Protein AF-A0A949GAW8-F1 (afdb_monomer)

Radius of gyration: 50.93 Å; Cα contacts (8 Å, |Δi|>4): 57; chains: 1; bounding box: 96×29×143 Å

Mean predicted aligned error: 18.49 Å

Solvent-accessible surface area (backbone atoms only — not comparable to full-atom values): 10991 Å² total; per-residue (Å²): 134,82,80,79,74,52,71,64,61,55,52,51,52,52,51,51,49,56,50,50,51,57,37,57,72,34,72,74,47,26,54,54,50,52,51,54,45,38,72,76,39,72,86,58,88,48,70,78,55,66,68,42,45,67,54,52,55,51,49,55,54,48,51,53,53,49,54,52,50,51,53,50,54,50,50,53,49,52,52,53,49,51,51,50,53,50,53,51,50,52,50,53,52,53,50,35,53,52,50,44,46,74,73,69,47,49,76,67,51,50,52,52,26,49,56,49,14,64,76,68,72,48,90,49,56,66,63,24,42,58,48,40,48,70,75,52,61,76,78,70,78,72,68,76,59,84,86,70,59,81,80,82,70,50,82,92,59,34,70,62,53,52,50,29,51,77,73,41,50,69,61,37,50,67,58,43,55,61,51,52,54,52,49,54,60,56,56,74,72,107

Sequence (190 aa):
MLVEVEDQELNVLKSYKLAADKITGNPKMRMKYLQLLKEAFPNEAIPEIDAAEPVYDRISGLEKKFDEYIEFQKKEREEALNKRTVEELETRLSEGRRSLSRSGYTEEGIKAVEALMEKKGITDHEAGAALYEKTNPPETPVEPSTAGGFNFLQPDDSDEMTKLLFKDPDQFINKMIPKTLKELRAQGRR

Secondary structure (DSSP, 8-state):
------HHHHHHHHHHHHHHHHHHHSHHHHHHHHHHHHHH-TTS--HHHHTTHHHHHHHHHHHHHHHHHHHHHHHHHHHHHHHHHHHHHHHHHHHHHHHHHHTT--HHHHHHHHHHHHHHT---HHHHHHHHHHHSPPPP-----TTS--STT-TTTHHHHHHHHHH-HHHHHHHHHHHHHHHHHHHTT-

Foldseek 3Di:
DPPPPDVVVVVVVVVVVVVVCVQCVDPVSVVVVVVVVCVVPVPDDDPVVVVCVVVVVVVVVVVVVVVVVVVVVVVVVVVVVVVVVVVVLVVQLVVLLVVVVVVVADPVRQVVLVVQCVVVVNSHSVVSNVVSCVVCPPDDPPPPPPVPDPPQCDPVCNPVLVVCCVPPVVVSCVVVVVVVVVVVVVVVVD

Structure (mmCIF, N/CA/C/O backbone):
data_AF-A0A949GAW8-F1
#
_entry.id   AF-A0A949GAW8-F1
#
loop_
_atom_site.group_PDB
_atom_site.id
_atom_site.type_symbol
_atom_site.label_atom_id
_atom_site.label_alt_id
_atom_site.label_comp_id
_atom_site.label_asym_id
_atom_site.label_entity_id
_atom_site.label_seq_id
_atom_site.pdbx_PDB_ins_code
_atom_site.Cartn_x
_atom_site.Cartn_y
_atom_site.Cartn_z
_atom_site.occupancy
_atom_site.B_iso_or_equiv
_atom_site.auth_seq_id
_atom_site.auth_comp_id
_atom_site.auth_asym_id
_atom_site.auth_atom_id
_atom_site.pdbx_PDB_model_num
ATOM 1 N N . MET A 1 1 ? -37.275 20.916 69.062 1.00 37.06 1 MET A N 1
ATOM 2 C CA . MET A 1 1 ? -37.498 21.367 67.676 1.00 37.06 1 MET A CA 1
ATOM 3 C C . MET A 1 1 ? -37.196 20.190 66.778 1.00 37.06 1 MET A C 1
ATOM 5 O O . MET A 1 1 ? -36.033 19.841 66.627 1.00 37.06 1 MET A O 1
ATOM 9 N N . LEU A 1 2 ? -38.238 19.506 66.311 1.00 45.22 2 LEU A N 1
ATOM 10 C CA . LEU A 1 2 ? -38.100 18.533 65.234 1.00 45.22 2 LEU A CA 1
ATOM 11 C C . LEU A 1 2 ? -37.928 19.353 63.959 1.00 45.22 2 LEU A C 1
ATOM 13 O O . LEU A 1 2 ? -38.730 20.243 63.698 1.00 45.22 2 LEU A O 1
ATOM 17 N N . VAL A 1 3 ? -36.823 19.128 63.261 1.00 55.22 3 VAL A N 1
ATOM 18 C CA . VAL A 1 3 ? -36.524 19.769 61.984 1.00 55.22 3 VAL A CA 1
ATOM 19 C C . VAL A 1 3 ? -37.587 19.280 61.003 1.00 55.22 3 VAL A C 1
ATOM 21 O O . VAL A 1 3 ? -37.577 18.110 60.626 1.00 55.22 3 VAL A O 1
ATOM 24 N N . GLU A 1 4 ? -38.548 20.139 60.665 1.00 57.78 4 GLU A N 1
ATOM 25 C CA . GLU A 1 4 ? -39.435 19.948 59.519 1.00 57.78 4 GLU A CA 1
ATOM 26 C C . GLU A 1 4 ? -38.545 20.007 58.278 1.00 57.78 4 GLU A C 1
ATOM 28 O O . GLU A 1 4 ? -38.283 21.070 57.725 1.00 57.78 4 GLU A O 1
ATOM 33 N N . VAL A 1 5 ? -37.978 18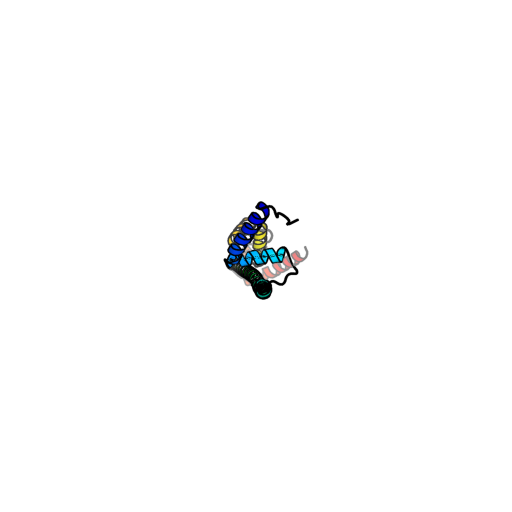.862 57.903 1.00 57.06 5 VAL A N 1
ATOM 34 C CA . VAL A 1 5 ? -37.429 18.697 56.563 1.00 57.06 5 VAL A CA 1
ATOM 35 C C . VAL A 1 5 ? -38.623 18.853 55.633 1.00 57.06 5 VAL A C 1
ATOM 37 O O . VAL A 1 5 ? -39.539 18.032 55.641 1.00 57.06 5 VAL A O 1
ATOM 40 N N . GLU A 1 6 ? -38.628 19.975 54.931 1.00 66.19 6 GLU A N 1
ATOM 41 C CA . GLU A 1 6 ? -39.632 20.456 53.996 1.00 66.19 6 GLU A CA 1
ATOM 42 C C . GLU A 1 6 ? -40.115 19.291 53.110 1.00 66.19 6 GLU A C 1
ATOM 44 O O . GLU A 1 6 ? -39.316 18.657 52.420 1.00 66.19 6 GLU A O 1
ATOM 49 N N . ASP A 1 7 ? -41.412 18.956 53.129 1.00 76.88 7 ASP A N 1
ATOM 50 C CA . ASP A 1 7 ? -41.975 17.780 52.430 1.00 76.88 7 ASP A CA 1
ATOM 51 C C . ASP A 1 7 ? -41.576 17.696 50.938 1.00 76.88 7 ASP A C 1
ATOM 53 O O . ASP A 1 7 ? -41.574 16.620 50.326 1.00 76.88 7 ASP A O 1
ATOM 57 N N . GLN A 1 8 ? -41.206 18.832 50.339 1.00 77.31 8 GLN A N 1
ATOM 58 C CA . GLN A 1 8 ? -40.622 18.910 49.003 1.00 77.31 8 GLN A CA 1
ATOM 59 C C . GLN A 1 8 ? -39.250 18.230 48.895 1.00 77.31 8 GLN A C 1
ATOM 61 O O . GLN A 1 8 ? -39.061 17.427 47.980 1.00 77.31 8 GLN A O 1
ATOM 66 N N . GLU A 1 9 ? -38.317 18.476 49.816 1.00 83.31 9 GLU A N 1
ATOM 67 C CA . GLU A 1 9 ? -36.985 17.854 49.812 1.00 83.31 9 GLU A CA 1
ATOM 68 C C . GLU A 1 9 ? -37.083 16.332 49.959 1.00 83.31 9 GLU A C 1
ATOM 70 O O . GLU A 1 9 ? -36.403 15.575 49.260 1.00 83.31 9 GLU A O 1
ATOM 75 N N . LEU A 1 10 ? -38.010 15.865 50.802 1.00 85.19 10 LEU A N 1
ATOM 76 C CA . LEU A 1 10 ? -38.282 14.440 50.973 1.00 85.19 10 LEU A CA 1
ATOM 77 C C . LEU A 1 10 ? -38.803 13.802 49.675 1.00 85.19 10 LEU A C 1
ATOM 79 O O . LEU A 1 10 ? -38.404 12.691 49.312 1.00 85.19 10 LEU A O 1
ATOM 83 N N . ASN A 1 11 ? -39.697 14.489 48.963 1.00 86.12 11 ASN A N 1
ATOM 84 C CA . ASN A 1 11 ? -40.236 14.006 47.691 1.00 86.12 11 ASN A CA 1
ATOM 85 C C . ASN A 1 11 ? -39.177 13.985 46.582 1.00 86.12 11 ASN A C 1
ATOM 87 O O . ASN A 1 11 ? -39.149 13.049 45.780 1.00 86.12 11 ASN A O 1
ATOM 91 N N . VAL A 1 12 ? -38.271 14.962 46.574 1.00 87.81 12 VAL A N 1
ATOM 92 C CA . VAL A 1 12 ? -37.121 15.008 45.666 1.00 87.81 12 VAL A CA 1
ATOM 93 C C . VAL A 1 12 ? -36.147 13.860 45.957 1.00 87.81 12 VAL A C 1
ATOM 95 O O . VAL A 1 12 ? -35.754 13.135 45.046 1.00 87.81 12 VAL A O 1
ATOM 98 N N . LEU A 1 13 ? -35.823 13.594 47.223 1.00 88.88 13 LEU A N 1
ATOM 99 C CA . LEU A 1 13 ? -34.982 12.451 47.600 1.00 88.88 13 LEU A CA 1
ATOM 100 C C . LEU A 1 13 ? -35.607 11.107 47.201 1.00 88.88 13 LEU A C 1
ATOM 102 O O . LEU A 1 13 ? -34.916 10.222 46.691 1.00 88.88 13 LEU A O 1
ATOM 106 N N . LYS A 1 14 ? -36.923 10.951 47.385 1.00 90.88 14 LYS A N 1
ATOM 107 C CA . LYS A 1 14 ? -37.648 9.746 46.957 1.00 90.88 14 LYS A CA 1
ATOM 108 C C . LYS A 1 14 ? -37.603 9.563 45.442 1.00 90.88 14 LYS A C 1
ATOM 110 O O . LYS A 1 14 ? -37.412 8.434 44.990 1.00 90.88 14 LYS A O 1
ATOM 115 N N . SER A 1 15 ? -37.762 10.632 44.659 1.00 87.62 15 SER A N 1
ATOM 116 C CA . SER A 1 15 ? -37.717 10.543 43.195 1.00 87.62 15 SER A CA 1
ATOM 117 C C . SER A 1 15 ? -36.311 10.206 42.688 1.00 87.62 15 SER A C 1
ATOM 119 O O . SER A 1 15 ? -36.182 9.337 41.823 1.00 87.62 15 SER A O 1
ATOM 121 N N . TYR A 1 16 ? -35.262 10.779 43.290 1.00 89.19 16 TYR A N 1
ATOM 122 C CA . TYR A 1 16 ? -33.8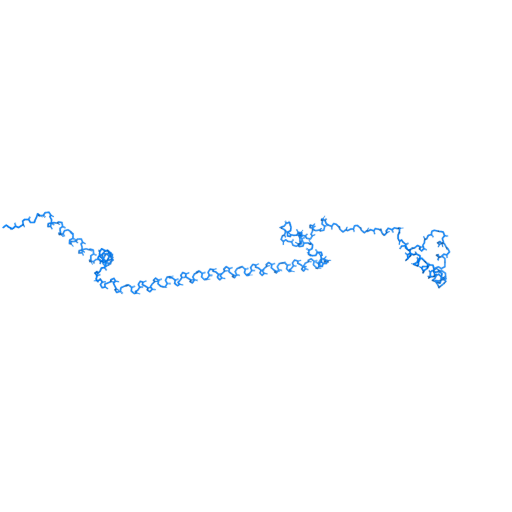72 10.419 42.997 1.00 89.19 16 TYR A CA 1
ATOM 123 C C . TYR A 1 16 ? -33.565 8.965 43.327 1.00 89.19 16 TYR A C 1
ATOM 125 O O . TYR A 1 16 ? -32.998 8.263 42.493 1.00 89.19 16 TYR A O 1
ATOM 133 N N . LYS A 1 17 ? -33.983 8.486 44.504 1.00 90.88 17 LYS A N 1
ATOM 134 C CA . LYS A 1 17 ? -33.811 7.081 44.882 1.00 90.88 17 LYS A CA 1
ATOM 135 C C . LYS A 1 17 ? -34.492 6.153 43.874 1.00 90.88 17 LYS A C 1
ATOM 137 O O . LYS A 1 17 ? -33.879 5.212 43.390 1.00 90.88 17 LYS A O 1
ATOM 142 N N . LEU A 1 18 ? -35.736 6.449 43.502 1.00 91.94 18 LEU A N 1
ATOM 143 C CA . LEU A 1 18 ? -36.509 5.623 42.573 1.00 91.94 18 LEU A CA 1
ATOM 144 C C . LEU A 1 18 ? -35.895 5.621 41.161 1.00 91.94 18 LEU A C 1
ATOM 146 O O . LEU A 1 18 ? -35.917 4.601 40.470 1.00 91.94 18 LEU A O 1
ATOM 150 N N . ALA A 1 19 ? -35.312 6.743 40.732 1.00 88.06 19 ALA A N 1
ATOM 151 C CA . ALA A 1 19 ? -34.536 6.820 39.498 1.00 88.06 19 ALA A CA 1
ATOM 152 C C . ALA A 1 19 ? -33.231 6.009 39.591 1.00 88.06 19 ALA A C 1
ATOM 154 O O . ALA A 1 19 ? -32.940 5.230 38.683 1.00 88.06 19 ALA A O 1
ATOM 155 N N . ALA A 1 20 ? -32.485 6.130 40.692 1.00 88.56 20 ALA A N 1
ATOM 156 C CA . ALA A 1 20 ? -31.254 5.378 40.933 1.00 88.56 20 ALA A CA 1
ATOM 157 C C . ALA A 1 20 ? -31.505 3.860 40.975 1.00 88.56 20 ALA A C 1
ATOM 159 O O . ALA A 1 20 ? -30.778 3.098 40.337 1.00 88.56 20 ALA A O 1
ATOM 160 N N . ASP A 1 21 ? -32.583 3.416 41.622 1.00 90.00 21 ASP A N 1
ATOM 161 C CA . ASP A 1 21 ? -32.990 2.007 41.675 1.00 90.00 21 ASP A CA 1
ATOM 162 C C . ASP A 1 21 ? -33.320 1.468 40.267 1.00 90.00 21 ASP A C 1
ATOM 164 O O . ASP A 1 21 ? -32.926 0.361 39.896 1.00 90.00 21 ASP A O 1
ATOM 168 N N . LYS A 1 22 ? -33.983 2.271 39.421 1.00 91.19 22 LYS A N 1
ATOM 169 C CA . LYS A 1 22 ? -34.266 1.901 38.020 1.00 91.19 22 LYS A CA 1
ATOM 170 C C . LYS A 1 22 ? -33.009 1.842 37.151 1.00 91.19 22 LYS A C 1
ATOM 172 O O . LYS A 1 22 ? -32.911 0.981 36.277 1.00 91.19 22 LYS A O 1
ATOM 177 N N . ILE A 1 23 ? -32.063 2.756 37.366 1.00 89.69 23 ILE A N 1
ATOM 178 C CA . ILE A 1 23 ? -30.791 2.810 36.632 1.00 89.69 23 ILE A CA 1
ATOM 179 C C . ILE A 1 23 ? -29.914 1.613 37.006 1.00 89.69 23 ILE A C 1
ATOM 181 O O . ILE A 1 23 ? -29.396 0.930 36.123 1.00 89.69 23 ILE A O 1
ATOM 185 N N . THR A 1 24 ? -29.785 1.322 38.299 1.00 89.00 24 THR A N 1
ATOM 186 C CA . THR A 1 24 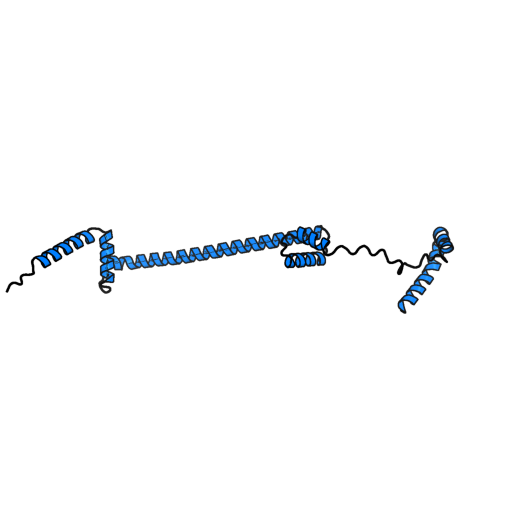? -28.963 0.214 38.808 1.00 89.00 24 THR A CA 1
ATOM 187 C C . THR A 1 24 ? -29.583 -1.158 38.532 1.00 89.00 24 THR A C 1
ATOM 189 O O . THR A 1 24 ? -28.848 -2.127 38.333 1.00 89.00 24 THR A O 1
ATOM 192 N N . GLY A 1 25 ? -30.915 -1.246 38.432 1.00 89.19 25 GLY A N 1
ATOM 193 C CA . GLY A 1 25 ? -31.633 -2.466 38.056 1.00 89.19 25 GLY A CA 1
ATOM 194 C C . GLY A 1 25 ? -31.448 -2.905 36.595 1.00 89.19 25 GLY A C 1
ATOM 195 O O . GLY A 1 25 ? -31.684 -4.070 36.279 1.00 89.19 25 GLY A O 1
ATOM 196 N N . ASN A 1 26 ? -31.005 -2.018 35.693 1.00 90.62 26 ASN A N 1
ATOM 197 C CA . ASN A 1 26 ? -30.701 -2.367 34.302 1.00 90.62 26 ASN A CA 1
ATOM 198 C C . ASN A 1 26 ? -29.180 -2.531 34.107 1.00 90.62 26 ASN A C 1
ATOM 200 O O . ASN A 1 26 ? -28.458 -1.539 34.217 1.00 90.62 26 ASN A O 1
ATOM 204 N N . PRO A 1 27 ? -28.670 -3.719 33.723 1.00 84.44 27 PRO A N 1
ATOM 205 C CA . PRO A 1 27 ? -27.230 -3.974 33.604 1.00 84.44 27 PRO A CA 1
ATOM 206 C C . PRO A 1 27 ? -26.470 -2.985 32.707 1.00 84.44 27 PRO A C 1
ATOM 208 O O . PRO A 1 27 ? -25.356 -2.579 33.034 1.00 84.44 27 PRO A O 1
ATOM 211 N N . LYS A 1 28 ? -27.075 -2.545 31.592 1.00 84.06 28 LYS A N 1
ATOM 212 C CA . LYS A 1 28 ? -26.439 -1.588 30.668 1.00 84.06 28 LYS A CA 1
ATOM 213 C C . LYS A 1 28 ? -26.343 -0.184 31.263 1.00 84.06 28 LYS A C 1
ATOM 215 O O . LYS A 1 28 ? -25.353 0.509 31.044 1.00 84.06 28 LYS A O 1
ATOM 220 N N . MET A 1 29 ? -27.377 0.244 31.984 1.00 86.81 29 MET A N 1
ATOM 221 C CA . MET A 1 29 ? -27.423 1.572 32.606 1.00 86.81 29 MET A CA 1
ATOM 222 C C . MET A 1 29 ? -26.584 1.610 33.882 1.00 86.81 29 MET A C 1
ATOM 224 O O . MET A 1 29 ? -25.918 2.609 34.130 1.00 86.81 29 MET A O 1
ATOM 228 N N . ARG A 1 30 ? -26.532 0.497 34.624 1.00 86.06 30 ARG A N 1
ATOM 229 C CA . ARG A 1 30 ? -25.654 0.307 35.779 1.00 86.06 30 ARG A CA 1
ATOM 230 C C . ARG A 1 30 ? -24.191 0.533 35.413 1.00 86.06 30 ARG A C 1
ATOM 232 O O . ARG A 1 30 ? -23.539 1.310 36.092 1.00 86.06 30 ARG A O 1
ATOM 239 N N . MET A 1 31 ? -23.691 -0.063 34.327 1.00 84.69 31 MET A N 1
ATOM 240 C CA . MET A 1 31 ? -22.295 0.155 33.913 1.00 84.69 31 MET A CA 1
ATOM 241 C C . MET A 1 31 ? -21.997 1.621 33.588 1.00 84.69 31 MET A C 1
ATOM 243 O O . MET A 1 31 ? -20.986 2.147 34.039 1.00 84.69 31 MET A O 1
ATOM 247 N N . LYS A 1 32 ? -22.896 2.307 32.874 1.00 85.81 32 LYS A N 1
ATOM 248 C CA . LYS A 1 32 ? -22.741 3.743 32.582 1.00 85.81 32 LYS A CA 1
ATOM 249 C C . LYS A 1 32 ? -22.788 4.605 33.844 1.00 85.81 32 LYS A C 1
ATOM 251 O O . LYS A 1 32 ? -22.046 5.571 33.958 1.00 85.81 32 LYS A O 1
ATOM 256 N N . TYR A 1 33 ? -23.651 4.256 34.793 1.00 87.56 33 TYR A N 1
ATOM 257 C CA . TYR A 1 33 ? -23.750 4.945 36.076 1.00 87.56 33 TYR A CA 1
ATOM 258 C C . TYR A 1 33 ? -22.490 4.757 36.928 1.00 87.56 33 TYR A C 1
ATOM 260 O O . TYR A 1 33 ? -21.989 5.722 37.492 1.00 87.56 33 TYR A O 1
ATOM 268 N N . LEU A 1 34 ? -21.939 3.542 36.966 1.00 87.06 34 LEU A N 1
ATOM 269 C CA . LEU A 1 34 ? -20.670 3.264 37.637 1.00 87.06 34 LEU A CA 1
ATOM 270 C C . LEU A 1 34 ? -19.502 4.013 36.974 1.00 87.06 34 LEU A C 1
ATOM 272 O O . LEU A 1 34 ? -18.629 4.507 37.679 1.00 87.06 34 LEU A O 1
ATOM 276 N N . GLN A 1 35 ? -19.495 4.142 35.641 1.00 86.19 35 GLN A N 1
ATOM 277 C CA . GLN A 1 35 ? -18.480 4.924 34.920 1.00 86.19 35 GLN A CA 1
ATOM 278 C C . GLN A 1 35 ? -18.546 6.402 35.309 1.00 86.19 35 GLN A C 1
ATOM 280 O O . GLN A 1 35 ? -17.531 6.976 35.686 1.00 86.19 35 GLN A O 1
ATOM 285 N N . LEU A 1 36 ? -19.751 6.980 35.320 1.00 87.19 36 LEU A N 1
ATOM 286 C CA . LEU A 1 36 ? -19.975 8.351 35.789 1.00 87.19 36 LEU A CA 1
ATOM 287 C C . LEU A 1 36 ? -19.561 8.538 37.256 1.00 87.19 36 LEU A C 1
ATOM 289 O O . LEU A 1 36 ? -19.003 9.573 37.608 1.00 87.19 36 LEU A O 1
ATOM 293 N N . LEU A 1 37 ? -19.806 7.542 38.114 1.00 86.88 37 LEU A N 1
ATOM 294 C CA . LEU A 1 37 ? -19.345 7.572 39.503 1.00 86.88 37 LEU A CA 1
ATOM 295 C C . LEU A 1 37 ? -17.818 7.562 39.600 1.00 86.88 37 LEU A C 1
ATOM 297 O O . LEU A 1 37 ? -17.282 8.330 40.388 1.00 86.88 37 LEU A O 1
ATOM 301 N N . LYS A 1 38 ? -17.117 6.762 38.788 1.00 86.06 38 LYS A N 1
ATOM 302 C CA . LYS A 1 38 ? -15.646 6.755 38.747 1.00 86.06 38 LYS A CA 1
ATOM 303 C C . LYS A 1 38 ? -15.081 8.080 38.223 1.00 86.06 38 LYS A C 1
ATOM 305 O O . LYS A 1 38 ? -14.067 8.547 38.727 1.00 86.06 38 LYS A O 1
ATOM 310 N N . GLU A 1 39 ? -15.738 8.708 37.248 1.00 87.50 39 GLU A N 1
ATOM 311 C CA . GLU A 1 39 ? -15.359 10.037 36.747 1.00 87.50 39 GLU A CA 1
ATOM 312 C C . GLU A 1 39 ? -15.541 11.130 37.814 1.00 87.50 39 GLU A C 1
ATOM 314 O O . GLU A 1 39 ? -14.677 11.992 37.971 1.00 87.50 39 GLU A O 1
ATOM 319 N N . ALA A 1 40 ? -16.645 11.086 38.567 1.00 88.62 40 ALA A N 1
ATOM 320 C CA . ALA A 1 40 ? -16.927 12.038 39.643 1.00 88.62 40 ALA A CA 1
ATOM 321 C C . ALA A 1 40 ? -16.082 11.784 40.907 1.00 88.62 40 ALA A C 1
ATOM 323 O O . ALA A 1 40 ? -15.698 12.733 41.594 1.00 88.62 40 ALA A O 1
ATOM 324 N N . PHE A 1 41 ? -15.772 10.518 41.200 1.00 88.50 41 PHE A N 1
ATOM 325 C CA . PHE A 1 41 ? -15.017 10.066 42.370 1.00 88.50 41 PHE A CA 1
ATOM 326 C C . PHE A 1 41 ? -13.893 9.094 41.954 1.00 88.50 41 PHE A C 1
ATOM 328 O O . PHE A 1 41 ? -14.011 7.879 42.128 1.00 88.50 41 PHE A O 1
ATOM 335 N N . PRO A 1 42 ? -12.753 9.611 41.453 1.00 82.94 42 PRO A N 1
ATOM 336 C CA . PRO A 1 42 ? -11.685 8.785 40.871 1.00 82.94 42 PRO A CA 1
ATOM 337 C C . PRO A 1 42 ? -11.026 7.805 41.846 1.00 82.94 42 PRO A C 1
ATOM 339 O O . PRO A 1 42 ? -10.535 6.753 41.442 1.00 82.94 42 PRO A O 1
ATOM 342 N N . ASN A 1 43 ? -11.018 8.149 43.135 1.00 84.31 43 ASN A N 1
ATOM 343 C CA . ASN A 1 43 ? -10.345 7.375 44.179 1.00 84.31 43 ASN A CA 1
ATOM 344 C C . ASN A 1 43 ? -11.213 6.247 44.754 1.00 84.31 43 ASN A C 1
ATOM 346 O O . ASN A 1 43 ? -10.733 5.480 45.587 1.00 84.31 43 ASN A O 1
ATOM 350 N N . GLU A 1 44 ? -12.484 6.152 44.358 1.00 84.56 44 GLU A N 1
ATOM 351 C CA . GLU A 1 44 ? -13.381 5.123 44.868 1.00 84.56 44 GLU A CA 1
ATOM 352 C C . GLU A 1 44 ? -13.178 3.819 44.087 1.00 84.56 44 GLU A C 1
ATOM 354 O O . GLU A 1 44 ? -13.212 3.791 42.853 1.00 84.56 44 GLU A O 1
ATOM 359 N N . ALA A 1 45 ? -12.897 2.729 44.804 1.00 80.38 45 ALA A N 1
ATOM 360 C CA . ALA A 1 45 ? -12.733 1.413 44.199 1.00 80.38 45 ALA A CA 1
ATOM 361 C C . ALA A 1 45 ? -14.108 0.887 43.771 1.00 80.38 45 ALA A C 1
ATOM 363 O O . ALA A 1 45 ? -14.989 0.690 44.610 1.00 80.38 45 ALA A O 1
ATOM 364 N N . ILE A 1 46 ? -14.286 0.658 42.469 1.00 83.81 46 ILE A N 1
ATOM 365 C CA . ILE A 1 46 ? -15.523 0.130 41.891 1.00 83.81 46 ILE A CA 1
ATOM 366 C C . ILE A 1 46 ? -15.173 -1.230 41.283 1.00 83.81 46 ILE A C 1
ATOM 368 O O . ILE A 1 46 ? -14.642 -1.275 40.169 1.00 83.81 46 ILE A O 1
ATOM 372 N N . PRO A 1 47 ? -15.463 -2.342 41.986 1.00 81.50 47 PRO A N 1
ATOM 373 C CA . PRO A 1 47 ? -15.011 -3.678 41.602 1.00 81.50 47 PRO A CA 1
ATOM 374 C C . PRO A 1 47 ? -15.371 -4.061 40.166 1.00 81.50 47 PRO A C 1
ATOM 376 O O . PRO A 1 47 ? -14.592 -4.723 39.492 1.00 81.50 47 PRO A O 1
ATOM 379 N N . GLU A 1 48 ? -16.538 -3.639 39.677 1.00 81.44 48 GLU A N 1
ATOM 380 C CA . GLU A 1 48 ? -17.005 -3.960 38.329 1.00 81.44 48 GLU A CA 1
ATOM 381 C C . GLU A 1 48 ? -16.238 -3.236 37.213 1.00 81.44 48 GLU A C 1
ATOM 383 O O . GLU A 1 48 ? -16.141 -3.765 36.106 1.00 81.44 48 GLU A O 1
ATOM 388 N N . ILE A 1 49 ? -15.707 -2.039 37.476 1.00 80.81 49 ILE A N 1
ATOM 389 C CA . ILE A 1 49 ? -14.918 -1.270 36.499 1.00 80.81 49 ILE A CA 1
ATOM 390 C C . ILE A 1 49 ? -13.452 -1.655 36.602 1.00 80.81 49 ILE A C 1
ATOM 392 O O . ILE A 1 49 ? -12.834 -1.975 35.588 1.00 80.81 49 ILE A O 1
ATOM 396 N N . ASP A 1 50 ? -12.933 -1.704 37.824 1.00 79.81 50 ASP A N 1
ATOM 397 C CA . ASP A 1 50 ? -11.530 -2.006 38.091 1.00 79.81 50 ASP A CA 1
ATOM 398 C C . ASP A 1 50 ? -11.191 -3.454 37.653 1.00 79.81 50 ASP A C 1
ATOM 400 O O . ASP A 1 50 ? -10.104 -3.729 37.154 1.00 79.81 50 ASP A O 1
ATOM 404 N N . ALA A 1 51 ? -12.146 -4.396 37.726 1.00 81.44 51 ALA A N 1
ATOM 405 C CA . ALA A 1 51 ? -11.963 -5.748 37.180 1.00 81.44 51 ALA A CA 1
ATOM 406 C C . ALA A 1 51 ? -12.013 -5.814 35.640 1.00 81.44 51 ALA A C 1
ATOM 408 O O . ALA A 1 51 ? -11.497 -6.765 35.048 1.00 81.44 51 ALA A O 1
ATOM 409 N N . ALA A 1 52 ? -12.649 -4.839 34.984 1.00 80.00 52 ALA A N 1
ATOM 410 C CA . ALA A 1 52 ? -12.764 -4.776 33.527 1.00 80.00 52 ALA A CA 1
ATOM 411 C C . ALA A 1 52 ? -11.587 -4.032 32.871 1.00 80.00 52 ALA A C 1
ATOM 413 O O . ALA A 1 52 ? -11.301 -4.267 31.698 1.00 80.00 52 ALA A O 1
ATOM 414 N N . GLU A 1 53 ? -10.881 -3.186 33.620 1.00 80.44 53 GLU A N 1
ATOM 415 C CA . GLU A 1 53 ? -9.680 -2.457 33.193 1.00 80.44 53 GLU A CA 1
ATOM 416 C C . GLU A 1 53 ? -8.636 -3.332 32.464 1.00 80.44 53 GLU A C 1
ATOM 418 O O . GLU A 1 53 ? -8.332 -3.030 31.308 1.00 80.44 53 GLU A O 1
ATOM 423 N N . PRO A 1 54 ? -8.184 -4.493 32.992 1.00 81.62 54 PRO A N 1
ATOM 424 C CA . PRO A 1 54 ? -7.216 -5.337 32.281 1.00 81.62 54 PRO A CA 1
ATOM 425 C C . PRO A 1 54 ? -7.757 -5.912 30.961 1.00 81.62 54 PRO A C 1
ATOM 427 O O . PRO A 1 54 ? -6.987 -6.270 30.066 1.00 81.62 54 PRO A O 1
ATOM 430 N N . VAL A 1 55 ? -9.082 -6.028 30.818 1.00 82.88 55 VAL A N 1
ATOM 431 C CA . VAL A 1 55 ? -9.716 -6.457 29.565 1.00 82.88 55 VAL A CA 1
ATOM 432 C C . VAL A 1 55 ? -9.687 -5.319 28.548 1.00 82.88 55 VAL A C 1
ATOM 434 O O . VAL A 1 55 ? -9.336 -5.564 27.394 1.00 82.88 55 VAL A O 1
ATOM 437 N N . TYR A 1 56 ? -9.986 -4.085 28.964 1.00 79.81 56 TYR A N 1
ATOM 438 C CA . TYR A 1 56 ? -9.869 -2.901 28.107 1.00 79.81 56 TYR A CA 1
ATOM 439 C C . TYR A 1 56 ? -8.424 -2.644 27.672 1.00 79.81 56 TYR A C 1
ATOM 441 O O . TYR A 1 56 ? -8.183 -2.380 26.494 1.00 79.81 56 TYR A O 1
ATOM 449 N N . ASP A 1 57 ? -7.452 -2.821 28.564 1.00 85.25 57 ASP A N 1
ATOM 450 C CA . ASP A 1 57 ? -6.028 -2.729 28.225 1.00 85.25 57 ASP A CA 1
ATOM 451 C C . ASP A 1 57 ? -5.628 -3.773 27.181 1.00 85.25 57 ASP A C 1
ATOM 453 O O . ASP A 1 57 ? -4.899 -3.492 26.227 1.00 85.25 57 ASP A O 1
ATOM 457 N N . ARG A 1 58 ? -6.150 -4.995 27.311 1.00 84.81 58 ARG A N 1
ATOM 458 C CA . ARG A 1 58 ? -5.886 -6.058 26.342 1.00 84.81 58 ARG A CA 1
ATOM 459 C C . ARG A 1 58 ? -6.547 -5.783 24.992 1.00 84.81 58 ARG A C 1
ATOM 461 O O . ARG A 1 58 ? -5.925 -6.058 23.968 1.00 84.81 58 ARG A O 1
ATOM 468 N N . ILE A 1 59 ? -7.773 -5.258 24.980 1.00 89.12 59 ILE A N 1
ATOM 469 C CA . ILE A 1 59 ? -8.488 -4.883 23.751 1.00 89.12 59 ILE A CA 1
ATOM 470 C C . ILE A 1 59 ? -7.769 -3.726 23.057 1.00 89.12 59 ILE A C 1
ATOM 472 O O . ILE A 1 59 ? -7.417 -3.862 21.892 1.00 89.12 59 ILE A O 1
ATOM 476 N N . SER A 1 60 ? -7.450 -2.649 23.773 1.00 85.69 60 SER A N 1
ATOM 477 C CA . SER A 1 60 ? -6.724 -1.506 23.204 1.00 85.69 60 SER A CA 1
ATOM 478 C C . SER A 1 60 ? -5.324 -1.893 22.709 1.00 85.69 60 SER A C 1
ATOM 480 O O . SER A 1 60 ? -4.864 -1.418 21.672 1.00 85.69 60 SER A O 1
ATOM 482 N N . GLY A 1 61 ? -4.646 -2.818 23.397 1.00 90.00 61 GLY A N 1
ATOM 483 C CA . GLY A 1 61 ? -3.387 -3.396 22.931 1.00 90.00 61 GLY A CA 1
ATOM 484 C C . GLY A 1 61 ? -3.532 -4.242 21.661 1.00 90.00 61 GLY A C 1
ATOM 485 O O . GLY A 1 61 ? -2.619 -4.265 20.836 1.00 90.00 61 GLY A O 1
ATOM 486 N N . LEU A 1 62 ? -4.660 -4.937 21.482 1.00 92.44 62 LEU A N 1
ATOM 487 C CA . LEU A 1 62 ? -4.970 -5.668 20.250 1.00 92.44 62 LEU A CA 1
ATOM 488 C C . LEU A 1 62 ? -5.326 -4.724 19.101 1.00 92.44 62 LEU A C 1
ATOM 490 O O . LEU A 1 62 ? -4.856 -4.955 17.992 1.00 92.44 62 LEU A O 1
ATOM 494 N N . GLU A 1 63 ? -6.096 -3.667 19.365 1.00 92.06 63 GLU A N 1
ATOM 495 C CA . GLU A 1 63 ? -6.436 -2.632 18.382 1.00 92.06 63 GLU A CA 1
ATOM 496 C C . GLU A 1 63 ? -5.167 -1.994 17.809 1.00 92.06 63 GLU A C 1
ATOM 498 O O . GLU A 1 63 ? -4.975 -2.011 16.597 1.00 92.06 63 GLU A O 1
ATOM 503 N N . LYS A 1 64 ? -4.222 -1.587 18.668 1.00 93.62 64 LYS A N 1
ATOM 504 C CA . LYS A 1 64 ? -2.923 -1.046 18.227 1.00 93.62 64 LYS A CA 1
ATOM 505 C C . LYS A 1 64 ? -2.149 -2.010 17.328 1.00 93.62 64 LYS A C 1
ATOM 507 O O . LYS A 1 64 ? -1.667 -1.617 16.273 1.00 93.62 64 LYS A O 1
ATOM 512 N N . LYS A 1 65 ? -2.057 -3.288 17.713 1.00 93.50 65 LYS A N 1
ATOM 513 C CA . LYS A 1 65 ? -1.380 -4.312 16.894 1.00 93.50 65 LYS A CA 1
ATOM 514 C C . LYS A 1 65 ? -2.074 -4.532 15.554 1.00 93.50 65 LYS A C 1
ATOM 516 O O . LYS A 1 65 ? -1.417 -4.843 14.564 1.00 93.50 65 LYS A O 1
ATOM 521 N N . PHE A 1 66 ? -3.398 -4.429 15.531 1.00 94.62 66 PHE A N 1
ATOM 522 C CA . PHE A 1 66 ? -4.177 -4.583 14.314 1.00 94.62 66 PHE A CA 1
ATOM 523 C C . PHE A 1 66 ? -3.973 -3.394 13.370 1.00 94.62 66 PHE A C 1
ATOM 525 O O . PHE A 1 66 ? -3.758 -3.606 12.178 1.00 94.62 66 PHE A O 1
ATOM 532 N N . ASP A 1 67 ? -3.940 -2.173 13.902 1.00 94.25 67 ASP A N 1
ATOM 533 C CA . ASP A 1 67 ? -3.629 -0.965 13.136 1.00 94.25 67 ASP A CA 1
ATOM 534 C C . ASP A 1 67 ? -2.207 -1.019 12.557 1.00 94.25 67 ASP A C 1
ATOM 536 O O . ASP A 1 67 ? -2.021 -0.822 11.355 1.00 94.25 67 ASP A O 1
ATOM 540 N N . GLU A 1 68 ? -1.214 -1.399 13.368 1.00 95.00 68 GLU A N 1
ATOM 541 C CA . GLU A 1 68 ? 0.170 -1.616 12.919 1.00 95.00 68 GLU A CA 1
ATOM 542 C C . GLU A 1 68 ? 0.253 -2.672 11.805 1.00 95.00 68 GLU A C 1
ATOM 544 O O . GLU A 1 68 ? 0.957 -2.488 10.809 1.00 95.00 68 GLU A O 1
ATOM 549 N N . TYR A 1 69 ? -0.494 -3.771 11.936 1.00 93.56 69 TYR A N 1
ATOM 550 C CA . TYR A 1 69 ? -0.552 -4.817 10.917 1.00 93.56 69 TYR A CA 1
ATOM 551 C C . TYR A 1 69 ? -1.181 -4.322 9.608 1.00 93.56 69 TYR A C 1
ATOM 553 O O . TYR A 1 69 ? -0.690 -4.646 8.524 1.00 93.56 69 TYR A O 1
ATOM 561 N N . ILE A 1 70 ? -2.248 -3.520 9.687 1.00 94.94 70 ILE A N 1
ATOM 562 C CA . ILE A 1 70 ? -2.875 -2.910 8.510 1.00 94.94 70 ILE A CA 1
ATOM 563 C C . ILE A 1 70 ? -1.894 -1.968 7.810 1.00 94.94 70 ILE A C 1
ATOM 565 O O . ILE A 1 70 ? -1.787 -2.008 6.582 1.00 94.94 70 ILE A O 1
ATOM 569 N N . GLU A 1 71 ? -1.184 -1.122 8.555 1.00 95.19 71 GLU A N 1
ATOM 570 C CA . GLU A 1 71 ? -0.184 -0.220 7.978 1.00 95.19 71 GLU A CA 1
ATOM 571 C C . GLU A 1 71 ? 0.963 -0.982 7.318 1.00 95.19 71 GLU A C 1
ATOM 573 O O . GLU A 1 71 ? 1.366 -0.643 6.203 1.00 95.19 71 GLU A O 1
ATOM 578 N N . PHE A 1 72 ? 1.456 -2.037 7.968 1.00 94.75 72 PHE A N 1
ATOM 579 C CA . PHE A 1 72 ? 2.481 -2.910 7.407 1.00 94.75 72 PHE A CA 1
ATOM 580 C C . PHE A 1 72 ? 2.018 -3.543 6.087 1.00 94.75 72 PHE A C 1
ATOM 582 O O . PHE A 1 72 ? 2.710 -3.439 5.077 1.00 94.75 72 PHE A O 1
ATOM 589 N N . GLN A 1 73 ? 0.810 -4.112 6.057 1.00 94.00 73 GLN A N 1
ATOM 590 C CA . GLN A 1 73 ? 0.235 -4.718 4.852 1.00 94.00 73 GLN A CA 1
ATOM 591 C C . GLN A 1 73 ? 0.027 -3.717 3.710 1.00 94.00 73 GLN A C 1
ATOM 593 O O . GLN A 1 73 ? 0.209 -4.055 2.539 1.00 94.00 73 GLN A O 1
ATOM 598 N N . LYS A 1 74 ? -0.363 -2.475 4.021 1.00 94.69 74 LYS A N 1
ATOM 599 C CA . LYS A 1 74 ? -0.479 -1.415 3.009 1.00 94.69 74 LYS A CA 1
ATOM 600 C C . LYS A 1 74 ? 0.879 -1.100 2.389 1.00 94.69 74 LYS A C 1
ATOM 602 O O . LYS A 1 74 ? 0.982 -1.107 1.165 1.00 94.69 74 LYS A O 1
ATOM 607 N N . LYS A 1 75 ? 1.911 -0.913 3.217 1.00 94.38 75 LYS A N 1
ATOM 608 C CA . LYS A 1 75 ? 3.284 -0.666 2.752 1.00 94.38 75 LYS A CA 1
ATOM 609 C C . LYS A 1 75 ? 3.806 -1.821 1.900 1.00 94.38 75 LYS A C 1
ATOM 611 O O . LYS A 1 75 ? 4.303 -1.588 0.806 1.00 94.38 75 LYS A O 1
ATOM 616 N N . GLU A 1 76 ? 3.618 -3.063 2.343 1.00 94.12 76 GLU A N 1
ATOM 617 C CA . GLU A 1 76 ? 4.062 -4.245 1.596 1.00 94.12 76 GLU A CA 1
ATOM 618 C C . GLU A 1 76 ? 3.378 -4.344 0.220 1.00 94.12 76 GLU A C 1
ATOM 620 O O . GLU A 1 76 ? 4.026 -4.625 -0.791 1.00 94.12 76 GLU A O 1
ATOM 625 N N . ARG A 1 77 ? 2.072 -4.052 0.146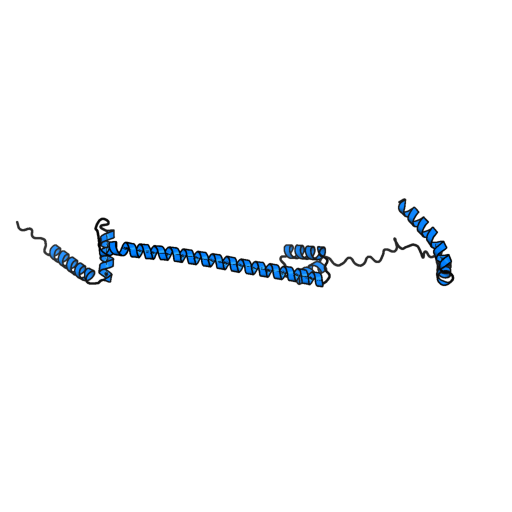 1.00 93.56 77 ARG A N 1
ATOM 626 C CA . ARG A 1 77 ? 1.343 -4.012 -1.130 1.00 93.56 77 ARG A CA 1
ATOM 627 C C . ARG A 1 77 ? 1.819 -2.892 -2.045 1.00 93.56 77 ARG A C 1
ATOM 629 O O . ARG A 1 77 ? 1.967 -3.134 -3.239 1.00 93.56 77 ARG A O 1
ATOM 636 N N . GLU A 1 78 ? 2.039 -1.694 -1.516 1.00 93.38 78 GLU A N 1
ATOM 637 C CA . GLU A 1 78 ? 2.562 -0.566 -2.294 1.00 93.38 78 GLU A CA 1
ATOM 638 C C . GLU A 1 78 ? 3.958 -0.876 -2.844 1.00 93.38 78 GLU A C 1
ATOM 640 O O . GLU A 1 78 ? 4.206 -0.689 -4.033 1.00 93.38 78 GLU A O 1
ATOM 645 N N . GLU A 1 79 ? 4.845 -1.445 -2.028 1.00 93.19 79 GLU A N 1
ATOM 646 C CA . GLU A 1 79 ? 6.168 -1.882 -2.475 1.00 93.19 79 GLU A CA 1
ATOM 647 C C . GLU A 1 79 ? 6.091 -2.973 -3.547 1.00 93.19 79 GLU A C 1
ATOM 649 O O . GLU A 1 79 ? 6.822 -2.917 -4.538 1.00 93.19 79 GLU A O 1
ATOM 654 N N . ALA A 1 80 ? 5.206 -3.960 -3.384 1.00 91.81 80 ALA A N 1
ATOM 655 C CA . ALA A 1 80 ? 5.017 -5.021 -4.367 1.00 91.81 80 ALA A CA 1
ATOM 656 C C . ALA A 1 80 ? 4.466 -4.488 -5.698 1.00 91.81 80 ALA A C 1
ATOM 658 O O . ALA A 1 80 ? 4.905 -4.926 -6.763 1.00 91.81 80 ALA A O 1
ATOM 659 N N . LEU A 1 81 ? 3.528 -3.538 -5.655 1.00 91.88 81 LEU A N 1
ATOM 660 C CA . LEU A 1 81 ? 3.013 -2.869 -6.850 1.00 91.88 81 LEU A CA 1
ATOM 661 C C . LEU A 1 81 ? 4.114 -2.065 -7.540 1.00 91.88 81 LEU A C 1
ATOM 663 O O . LEU A 1 81 ? 4.315 -2.237 -8.739 1.00 91.88 81 LEU A O 1
ATOM 667 N N . ASN A 1 82 ? 4.879 -1.274 -6.786 1.00 91.00 82 ASN A N 1
ATOM 668 C CA . ASN A 1 82 ? 5.986 -0.489 -7.329 1.00 91.00 82 ASN A CA 1
ATOM 669 C C . ASN A 1 82 ? 7.035 -1.387 -8.000 1.00 91.00 82 ASN A C 1
ATOM 671 O O . ASN A 1 82 ? 7.434 -1.121 -9.132 1.00 91.00 82 ASN A O 1
ATOM 675 N N . LYS A 1 83 ? 7.423 -2.496 -7.359 1.00 91.31 83 LYS A N 1
ATOM 676 C CA . LYS A 1 83 ? 8.354 -3.476 -7.945 1.00 91.31 83 LYS A CA 1
ATOM 677 C C . LYS A 1 83 ? 7.834 -4.033 -9.268 1.00 91.31 83 LYS A C 1
ATOM 679 O O . LYS A 1 83 ? 8.548 -3.969 -10.261 1.00 91.31 83 LYS A O 1
ATOM 684 N N . ARG A 1 84 ? 6.571 -4.469 -9.317 1.00 90.56 84 ARG A N 1
ATOM 685 C CA . ARG A 1 84 ? 5.951 -4.969 -10.557 1.00 90.56 84 ARG A CA 1
ATOM 686 C C . ARG A 1 84 ? 5.925 -3.914 -11.654 1.00 90.56 84 ARG A C 1
ATOM 688 O O . ARG A 1 84 ? 6.268 -4.213 -12.788 1.00 90.56 84 ARG A O 1
ATOM 695 N N . THR A 1 85 ? 5.562 -2.676 -11.322 1.00 89.69 85 THR A N 1
ATOM 696 C CA . THR A 1 85 ? 5.553 -1.593 -12.315 1.00 89.69 85 THR A CA 1
ATOM 697 C C . THR A 1 85 ? 6.946 -1.295 -12.856 1.00 89.69 85 THR A C 1
ATOM 699 O O . THR A 1 85 ? 7.090 -1.067 -14.051 1.00 89.69 85 THR A O 1
ATOM 702 N N . VAL A 1 86 ? 7.980 -1.334 -12.010 1.00 90.06 86 VAL A N 1
ATOM 703 C CA . VAL A 1 86 ? 9.366 -1.121 -12.442 1.00 90.06 86 VAL A CA 1
ATOM 704 C C . VAL A 1 86 ? 9.819 -2.270 -13.341 1.00 90.06 86 VAL A C 1
ATOM 706 O O . VAL A 1 86 ? 10.320 -2.012 -14.429 1.00 90.06 86 VAL A O 1
ATOM 709 N N . GLU A 1 87 ? 9.556 -3.518 -12.953 1.00 91.88 87 GLU A N 1
ATOM 710 C CA . GLU A 1 87 ? 9.866 -4.706 -13.760 1.00 91.88 87 GLU A CA 1
ATOM 711 C C . GLU A 1 87 ? 9.157 -4.681 -15.127 1.00 91.88 87 GLU A C 1
ATOM 713 O O . GLU A 1 87 ? 9.764 -4.983 -16.157 1.00 91.88 87 GLU A O 1
ATOM 718 N N . GLU A 1 88 ? 7.884 -4.277 -15.175 1.00 89.50 88 GLU A N 1
ATOM 719 C CA . GLU A 1 88 ? 7.133 -4.124 -16.426 1.00 89.50 88 GLU A CA 1
ATOM 720 C C . GLU A 1 88 ? 7.723 -3.025 -17.321 1.00 89.50 88 GLU A C 1
ATOM 722 O O . GLU A 1 88 ? 7.832 -3.209 -18.537 1.00 89.50 88 GLU A O 1
ATOM 727 N N . LEU A 1 89 ? 8.122 -1.890 -16.740 1.00 87.56 89 LEU A N 1
ATOM 728 C CA . LEU A 1 89 ? 8.758 -0.793 -17.472 1.00 87.56 89 LEU A CA 1
ATOM 729 C C . LEU A 1 89 ? 10.133 -1.196 -18.013 1.00 87.56 89 LEU A C 1
ATOM 731 O O . LEU A 1 89 ? 10.418 -0.943 -19.183 1.00 87.56 89 LEU A O 1
ATOM 735 N N . GLU A 1 90 ? 10.960 -1.861 -17.206 1.00 88.38 90 GLU A N 1
ATOM 736 C CA . GLU A 1 90 ? 12.260 -2.390 -17.631 1.00 88.38 90 GLU A CA 1
ATOM 737 C C . GLU A 1 90 ? 12.102 -3.415 -18.755 1.00 88.38 90 GLU A C 1
ATOM 739 O O . GLU A 1 90 ? 12.830 -3.367 -19.751 1.00 88.38 90 GLU A O 1
ATOM 744 N N . THR A 1 91 ? 11.106 -4.299 -18.642 1.00 90.56 91 THR A N 1
ATOM 745 C CA . THR A 1 91 ? 10.793 -5.284 -19.680 1.00 90.56 91 THR A CA 1
ATOM 746 C C . THR A 1 91 ? 10.419 -4.585 -20.983 1.00 90.56 91 THR A C 1
ATOM 748 O O . THR A 1 91 ? 11.066 -4.834 -22.002 1.00 90.56 91 THR A O 1
ATOM 751 N N . ARG A 1 92 ? 9.474 -3.634 -20.953 1.00 87.25 92 ARG A N 1
ATOM 752 C CA . ARG A 1 92 ? 9.065 -2.856 -22.138 1.00 87.25 92 ARG A CA 1
ATOM 753 C C . ARG A 1 92 ? 10.221 -2.081 -22.763 1.00 87.25 92 ARG A C 1
ATOM 755 O O . ARG A 1 92 ? 10.341 -2.041 -23.984 1.00 87.25 92 ARG A O 1
ATOM 762 N N . LEU A 1 93 ? 11.087 -1.485 -21.946 1.00 87.81 93 LEU A N 1
ATOM 763 C CA . LEU A 1 93 ? 12.251 -0.741 -22.425 1.00 87.81 93 LEU A CA 1
ATOM 764 C C . LEU A 1 93 ? 13.267 -1.682 -23.087 1.00 87.81 93 LEU A C 1
ATOM 766 O O . LEU A 1 93 ? 13.773 -1.401 -24.174 1.00 87.81 93 LEU A O 1
ATOM 770 N N . SER A 1 94 ? 13.514 -2.849 -22.489 1.00 88.69 94 SER A N 1
ATOM 771 C CA . SER A 1 94 ? 14.387 -3.871 -23.074 1.00 88.69 94 SER A CA 1
ATOM 772 C C . SER A 1 94 ? 13.833 -4.437 -24.390 1.00 88.69 94 SER A C 1
ATOM 774 O O . SER A 1 94 ? 14.590 -4.661 -25.337 1.00 88.69 94 SER A O 1
ATOM 776 N N . GLU A 1 95 ? 12.516 -4.630 -24.482 1.00 91.31 95 GLU A N 1
ATOM 777 C CA . GLU A 1 95 ? 11.829 -5.077 -25.693 1.00 91.31 95 GLU A CA 1
ATOM 778 C C . GLU A 1 95 ? 11.881 -4.014 -26.790 1.00 91.31 95 GLU A C 1
ATOM 780 O O . GLU A 1 95 ? 12.191 -4.349 -27.934 1.00 91.31 95 GLU A O 1
ATOM 785 N N . GLY A 1 96 ? 11.677 -2.742 -26.434 1.00 89.06 96 GLY A N 1
ATOM 786 C CA . GLY A 1 96 ? 11.831 -1.598 -27.331 1.00 89.06 96 GLY A CA 1
ATOM 787 C C . GLY A 1 96 ? 13.234 -1.528 -27.932 1.00 89.06 96 GLY A C 1
ATOM 788 O O . GLY A 1 96 ? 13.384 -1.535 -29.154 1.00 89.06 96 GLY A O 1
ATOM 789 N N . ARG A 1 97 ? 14.278 -1.601 -27.094 1.00 90.44 97 ARG A N 1
ATOM 790 C CA . ARG A 1 97 ? 15.684 -1.679 -27.541 1.00 90.44 97 ARG A CA 1
ATOM 791 C C . ARG A 1 97 ? 15.940 -2.856 -28.483 1.0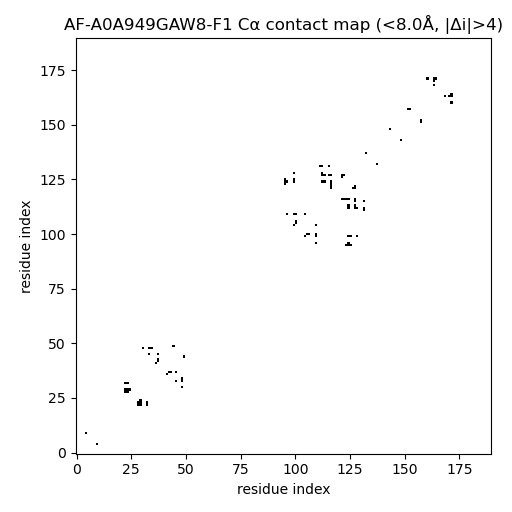0 90.44 97 ARG A C 1
ATOM 793 O O . ARG A 1 97 ? 16.590 -2.697 -29.515 1.00 90.44 97 ARG A O 1
ATOM 800 N N . ARG A 1 98 ? 15.415 -4.044 -28.156 1.00 90.75 98 ARG A N 1
ATOM 801 C CA . ARG A 1 98 ? 15.522 -5.238 -29.016 1.00 90.75 98 ARG A CA 1
ATOM 802 C C . ARG A 1 98 ? 14.772 -5.070 -30.336 1.00 90.75 98 ARG A C 1
ATOM 804 O O . ARG A 1 98 ? 15.218 -5.611 -31.345 1.00 90.75 98 ARG A O 1
ATOM 811 N N . SER A 1 99 ? 13.637 -4.373 -30.345 1.00 90.69 99 SER A N 1
ATOM 812 C CA . SER A 1 99 ? 12.899 -4.053 -31.571 1.00 90.69 99 SER A CA 1
ATOM 813 C C . SER A 1 99 ? 13.740 -3.156 -32.480 1.00 90.69 99 SER A C 1
ATOM 815 O O . SER A 1 99 ? 14.005 -3.522 -33.620 1.00 90.69 99 SER A O 1
ATOM 817 N N . LEU A 1 100 ? 14.295 -2.066 -31.940 1.00 88.69 100 LEU A N 1
ATOM 818 C CA . LEU A 1 100 ? 15.158 -1.144 -32.687 1.00 88.69 100 LEU A CA 1
ATOM 819 C C . LEU A 1 100 ? 16.423 -1.817 -33.229 1.00 88.69 100 LEU A C 1
ATOM 821 O O . LEU A 1 100 ? 16.780 -1.629 -34.391 1.00 88.69 100 LEU A O 1
ATOM 825 N N . SER A 1 101 ? 17.071 -2.658 -32.420 1.00 90.25 101 SER A N 1
ATOM 826 C CA . SER A 1 101 ? 18.232 -3.434 -32.866 1.00 90.25 101 SER A CA 1
ATOM 827 C C . SER A 1 101 ? 17.878 -4.384 -34.020 1.00 90.25 101 SER A C 1
ATOM 829 O O . SER A 1 101 ? 18.629 -4.475 -34.989 1.00 90.25 101 SER A O 1
ATOM 831 N N . ARG A 1 102 ? 16.704 -5.036 -33.976 1.00 90.38 102 ARG A N 1
ATOM 832 C CA . ARG A 1 102 ? 16.201 -5.873 -35.084 1.00 90.38 102 ARG A CA 1
ATOM 833 C C . ARG A 1 102 ? 15.882 -5.066 -36.342 1.00 90.38 102 ARG A C 1
ATOM 835 O O . ARG A 1 102 ? 16.071 -5.583 -37.438 1.00 90.38 102 ARG A O 1
ATOM 842 N N . SER A 1 103 ? 15.463 -3.814 -36.188 1.00 86.00 103 SER A N 1
ATOM 843 C CA . SER A 1 103 ? 15.253 -2.870 -37.292 1.00 86.00 103 SER A CA 1
ATOM 844 C C . SER A 1 103 ? 16.557 -2.297 -37.869 1.00 86.00 103 SER A C 1
ATOM 846 O O . SER A 1 103 ? 16.506 -1.492 -38.793 1.00 86.00 103 SER A O 1
ATOM 848 N N . GLY A 1 104 ? 17.725 -2.718 -37.366 1.00 86.75 104 GLY A N 1
ATOM 849 C CA . GLY A 1 104 ? 19.034 -2.362 -37.922 1.00 86.75 104 GLY A CA 1
ATOM 850 C C . GLY A 1 104 ? 19.685 -1.123 -37.305 1.00 86.75 104 GLY A C 1
ATOM 851 O O . GLY A 1 104 ? 20.697 -0.653 -37.822 1.00 86.75 104 GLY A O 1
ATOM 852 N N . TYR A 1 105 ? 19.148 -0.597 -36.201 1.00 87.00 105 TYR A N 1
ATOM 853 C CA . TYR A 1 105 ? 19.759 0.527 -35.494 1.00 87.00 105 TYR A CA 1
ATOM 854 C C . TYR A 1 105 ? 21.044 0.100 -34.770 1.00 87.00 105 TYR A C 1
ATOM 856 O O . TYR A 1 105 ? 21.086 -0.936 -34.102 1.00 87.00 105 TYR A O 1
ATOM 864 N N . THR A 1 106 ? 22.087 0.929 -34.862 1.00 89.69 106 THR A N 1
ATOM 865 C CA . THR A 1 106 ? 23.321 0.773 -34.076 1.00 89.69 106 THR A CA 1
ATOM 866 C C . THR A 1 106 ? 23.079 1.137 -32.609 1.00 89.69 106 THR A C 1
ATOM 868 O O . THR A 1 106 ? 22.136 1.861 -32.290 1.00 89.69 106 THR A O 1
ATOM 871 N N . GLU A 1 107 ? 23.946 0.692 -31.693 1.00 87.50 107 GLU A N 1
ATOM 872 C CA . GLU A 1 107 ? 23.832 1.051 -30.267 1.00 87.50 107 GLU A CA 1
ATOM 873 C C . GLU A 1 107 ? 23.834 2.572 -30.032 1.00 87.50 107 GLU A C 1
ATOM 875 O O . GLU A 1 107 ? 23.143 3.071 -29.143 1.00 87.50 107 GLU A O 1
ATOM 880 N N . GLU A 1 108 ? 24.583 3.321 -30.845 1.00 86.75 108 GLU A N 1
ATOM 881 C CA . GLU A 1 108 ? 24.606 4.786 -30.811 1.00 86.75 108 GLU A CA 1
ATOM 882 C C . GLU A 1 108 ? 23.288 5.389 -31.316 1.00 86.75 108 GLU A C 1
ATOM 884 O O . GLU A 1 108 ? 22.763 6.318 -30.700 1.00 86.75 108 GLU A O 1
ATOM 889 N N . GLY A 1 109 ? 22.707 4.818 -32.377 1.00 84.69 109 GLY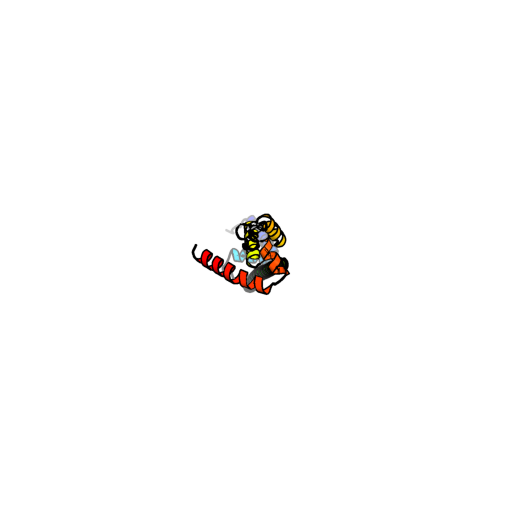 A N 1
ATOM 890 C CA . GLY A 1 109 ? 21.396 5.213 -32.893 1.00 84.69 109 GLY A CA 1
ATOM 891 C C . GLY A 1 109 ? 20.273 4.965 -31.885 1.00 84.69 109 GLY A C 1
ATOM 892 O O . GLY A 1 109 ? 19.431 5.834 -31.684 1.00 84.69 109 GLY A O 1
ATOM 893 N N . ILE A 1 110 ? 20.300 3.832 -31.177 1.00 89.12 110 ILE A N 1
ATOM 894 C CA . ILE A 1 110 ? 19.327 3.517 -30.117 1.00 89.12 110 ILE A CA 1
ATOM 895 C C . ILE A 1 110 ? 19.409 4.549 -28.983 1.00 89.12 110 ILE A C 1
ATOM 897 O O . ILE A 1 110 ? 18.384 5.083 -28.567 1.00 89.12 110 ILE A O 1
ATOM 901 N N . LYS A 1 111 ? 20.619 4.908 -28.530 1.00 90.88 111 LYS A N 1
ATOM 902 C CA . LYS A 1 111 ? 20.807 5.957 -27.509 1.00 90.88 111 LYS A CA 1
ATOM 903 C C . LYS A 1 111 ? 20.310 7.325 -27.981 1.00 90.88 111 LYS A C 1
ATOM 905 O O . LYS A 1 111 ? 19.753 8.081 -27.188 1.00 90.88 111 LYS A O 1
ATOM 910 N N . ALA A 1 112 ? 20.501 7.651 -29.258 1.00 87.44 112 ALA A N 1
ATOM 911 C CA . ALA A 1 112 ? 20.029 8.908 -29.828 1.00 87.44 112 ALA A CA 1
ATOM 912 C C . ALA A 1 112 ? 18.493 8.960 -29.930 1.00 87.44 112 ALA A C 1
ATOM 914 O O . ALA A 1 112 ? 17.897 10.002 -29.649 1.00 87.44 112 ALA A O 1
ATOM 915 N N . VAL A 1 113 ? 17.853 7.834 -30.265 1.00 88.38 113 VAL A N 1
ATOM 916 C CA . VAL A 1 113 ? 16.392 7.677 -30.227 1.00 88.38 113 VAL A CA 1
ATOM 917 C C . VAL A 1 113 ? 15.874 7.818 -28.793 1.00 88.38 113 VAL A C 1
ATOM 919 O O . VAL A 1 113 ? 14.948 8.591 -28.568 1.00 88.38 113 VAL A O 1
ATOM 922 N N . GLU A 1 114 ? 16.503 7.172 -27.808 1.00 88.88 114 GLU A N 1
ATOM 923 C CA . GLU A 1 114 ? 16.118 7.273 -26.390 1.00 88.88 114 GLU A CA 1
ATOM 924 C C . GLU A 1 114 ? 16.245 8.697 -25.838 1.00 88.88 114 GLU A C 1
ATOM 926 O O . GLU A 1 114 ? 15.325 9.194 -25.189 1.00 88.88 114 GLU A O 1
ATOM 931 N N . ALA A 1 115 ? 17.333 9.401 -26.158 1.00 89.69 115 ALA A N 1
ATOM 932 C CA . ALA A 1 115 ? 17.505 10.801 -25.771 1.00 89.69 115 ALA A CA 1
ATOM 933 C C . ALA A 1 115 ? 16.429 11.709 -26.397 1.00 89.69 115 ALA A C 1
ATOM 935 O O . ALA A 1 115 ? 15.972 12.680 -25.784 1.00 89.69 115 ALA A O 1
ATOM 936 N N . LEU A 1 116 ? 16.000 11.399 -27.624 1.00 87.69 116 LEU A N 1
ATOM 937 C CA . LEU A 1 116 ? 14.918 12.114 -28.296 1.00 87.69 116 LEU A CA 1
ATOM 938 C C . LEU A 1 116 ? 13.560 11.796 -27.655 1.00 87.69 116 LEU A C 1
ATOM 940 O O . LEU A 1 116 ? 12.764 12.714 -27.440 1.00 87.69 116 LEU A O 1
ATOM 944 N N . MET A 1 117 ? 13.321 10.532 -27.306 1.00 88.88 117 MET A N 1
ATOM 945 C CA . MET A 1 117 ? 12.128 10.078 -26.592 1.00 88.88 117 MET A CA 1
ATOM 946 C C . MET A 1 117 ? 11.989 10.762 -25.232 1.00 88.88 117 MET A C 1
ATOM 948 O O . MET A 1 117 ? 10.925 11.312 -24.947 1.00 88.88 117 MET A O 1
ATOM 952 N N . GLU A 1 118 ? 13.062 10.827 -24.440 1.00 89.62 118 GLU A N 1
ATOM 953 C CA . GLU A 1 118 ? 13.079 11.510 -23.141 1.00 89.62 118 GLU A CA 1
ATOM 954 C C . GLU A 1 118 ? 12.785 13.009 -23.297 1.00 89.62 118 GLU A C 1
ATOM 956 O O . GLU A 1 118 ? 11.908 13.561 -22.632 1.00 89.62 118 GLU A O 1
ATOM 961 N N . LYS A 1 119 ? 13.433 13.669 -24.265 1.00 89.19 119 LYS A N 1
ATOM 962 C CA . LYS A 1 119 ? 13.240 15.101 -24.538 1.00 89.19 119 LYS A CA 1
ATOM 963 C C . LYS A 1 119 ? 11.828 15.450 -25.022 1.00 89.19 119 LYS A C 1
ATOM 965 O O . LYS A 1 119 ? 11.386 16.589 -24.853 1.00 89.19 119 LYS A O 1
ATOM 970 N N . LYS A 1 120 ? 11.139 14.518 -25.685 1.00 86.94 120 LYS A N 1
ATOM 971 C CA . LYS A 1 120 ? 9.799 14.724 -26.263 1.00 86.94 120 LYS A CA 1
ATOM 972 C C . LYS A 1 120 ? 8.675 14.063 -25.466 1.00 86.94 120 LYS A C 1
ATOM 974 O O . LYS A 1 120 ? 7.518 14.252 -25.832 1.00 86.94 120 LYS A O 1
ATOM 979 N N . GLY A 1 121 ? 8.995 13.344 -24.391 1.00 85.19 121 GLY A N 1
ATOM 980 C CA . GLY A 1 121 ? 8.018 12.616 -23.585 1.00 85.19 121 GLY A CA 1
ATOM 981 C C . GLY A 1 121 ? 7.340 11.474 -24.346 1.00 85.19 121 GLY A C 1
ATOM 982 O O . GLY A 1 121 ? 6.158 11.216 -24.132 1.00 85.19 121 GLY A O 1
ATOM 983 N N . ILE A 1 122 ? 8.056 10.822 -25.265 1.00 87.19 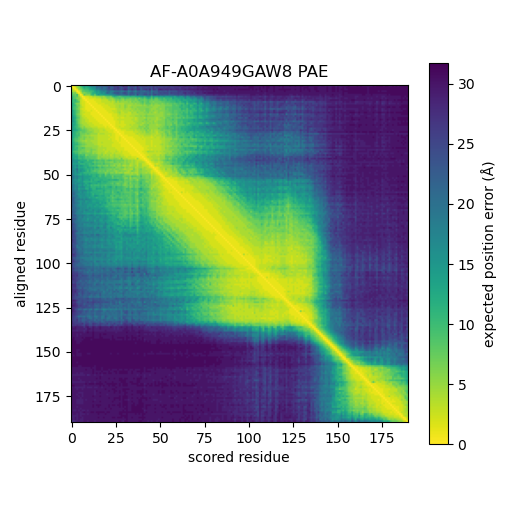122 ILE A N 1
ATOM 984 C CA . ILE A 1 122 ? 7.538 9.688 -26.038 1.00 87.19 122 ILE A CA 1
ATOM 985 C C . ILE A 1 122 ? 7.871 8.404 -25.283 1.00 87.19 122 ILE A C 1
ATOM 987 O O . ILE A 1 122 ? 9.025 8.153 -24.954 1.00 87.19 122 ILE A O 1
ATOM 991 N N . THR A 1 123 ? 6.861 7.584 -25.016 1.00 83.19 123 THR A N 1
ATOM 992 C CA . THR A 1 123 ? 7.015 6.311 -24.296 1.00 83.19 123 THR A CA 1
ATOM 993 C C . THR A 1 123 ? 7.232 5.117 -25.225 1.00 83.19 123 THR A C 1
ATOM 995 O O . THR A 1 123 ? 7.751 4.090 -24.795 1.00 83.19 123 THR A O 1
ATOM 998 N N . ASP A 1 124 ? 6.853 5.250 -26.496 1.00 86.38 124 ASP A N 1
ATOM 999 C CA . ASP A 1 124 ? 6.952 4.199 -27.505 1.00 86.38 124 ASP A CA 1
ATOM 1000 C C . ASP A 1 124 ? 8.232 4.334 -28.348 1.00 86.38 124 ASP A C 1
ATOM 1002 O O . ASP A 1 124 ? 8.511 5.386 -28.932 1.00 86.38 124 ASP A O 1
ATOM 1006 N N . HIS A 1 125 ? 9.003 3.249 -28.416 1.00 85.38 125 HIS A N 1
ATOM 1007 C CA . HIS A 1 125 ? 10.281 3.197 -29.122 1.00 85.38 125 HIS A CA 1
ATOM 1008 C C . HIS A 1 125 ? 10.102 3.252 -30.644 1.00 85.38 125 HIS A C 1
ATOM 1010 O O . HIS A 1 125 ? 10.948 3.825 -31.328 1.00 85.38 125 HIS A O 1
ATOM 1016 N N . GLU A 1 126 ? 8.996 2.732 -31.184 1.00 85.25 126 GLU A N 1
ATOM 1017 C CA . GLU A 1 126 ? 8.722 2.778 -32.628 1.00 85.25 126 GLU A CA 1
ATOM 1018 C C . GLU A 1 126 ? 8.361 4.198 -33.080 1.00 85.25 126 GLU A C 1
ATOM 1020 O O . GLU A 1 126 ? 8.902 4.707 -34.064 1.00 85.25 126 GLU A O 1
ATOM 1025 N N . ALA A 1 127 ? 7.513 4.886 -32.311 1.00 86.00 127 ALA A N 1
ATOM 1026 C CA . ALA A 1 127 ? 7.196 6.293 -32.544 1.00 86.00 127 ALA A CA 1
ATOM 1027 C C . ALA A 1 127 ? 8.433 7.197 -32.387 1.00 86.00 127 ALA A C 1
ATOM 1029 O O . ALA A 1 127 ? 8.615 8.143 -33.159 1.00 86.00 127 ALA A O 1
ATOM 1030 N N . GLY A 1 128 ? 9.295 6.895 -31.409 1.00 87.00 128 GLY A N 1
ATOM 1031 C CA . GLY A 1 128 ? 10.573 7.579 -31.207 1.00 87.00 128 GLY A CA 1
ATOM 1032 C C . GLY A 1 128 ? 11.515 7.424 -32.401 1.00 87.00 128 GLY A C 1
ATOM 1033 O O . GLY A 1 128 ? 12.074 8.415 -32.869 1.00 87.00 128 GLY A O 1
ATOM 1034 N N . ALA A 1 129 ? 11.640 6.208 -32.933 1.00 86.44 129 ALA A N 1
ATOM 1035 C CA . ALA A 1 129 ? 12.447 5.912 -34.113 1.00 86.44 129 ALA A CA 1
ATOM 1036 C C . ALA A 1 129 ? 11.923 6.608 -35.375 1.00 86.44 129 ALA A C 1
ATOM 1038 O O . ALA A 1 129 ? 12.682 7.295 -36.054 1.00 86.44 129 ALA A O 1
ATOM 1039 N N . ALA A 1 130 ? 10.614 6.544 -35.632 1.00 85.69 130 ALA A N 1
ATOM 1040 C CA . ALA A 1 130 ? 10.000 7.240 -36.764 1.00 85.69 130 ALA A CA 1
ATOM 1041 C C . ALA A 1 130 ? 10.214 8.763 -36.693 1.00 85.69 130 ALA A C 1
ATOM 1043 O O . ALA A 1 130 ? 10.435 9.431 -37.708 1.00 85.69 130 ALA A O 1
ATOM 1044 N N . LEU A 1 131 ? 10.165 9.334 -35.485 1.00 85.56 131 LEU A N 1
ATOM 1045 C CA . LEU A 1 131 ? 10.468 10.746 -35.287 1.00 85.56 131 LEU A CA 1
ATOM 1046 C C . LEU A 1 131 ? 11.958 11.034 -35.499 1.00 85.56 131 LEU A C 1
ATOM 1048 O O . LEU A 1 131 ? 12.281 12.034 -36.136 1.00 85.56 131 LEU A O 1
ATOM 1052 N N . TYR A 1 132 ? 12.843 10.163 -35.012 1.00 85.94 132 TYR A N 1
ATOM 1053 C CA . TYR A 1 132 ? 14.286 10.286 -35.193 1.00 85.94 132 TYR A CA 1
ATOM 1054 C C . TYR A 1 132 ? 14.672 10.279 -36.675 1.00 85.94 132 TYR A C 1
ATOM 1056 O O . TYR A 1 132 ? 15.333 11.219 -37.110 1.00 85.94 132 TYR A O 1
ATOM 1064 N N . GLU A 1 133 ? 14.177 9.321 -37.463 1.00 84.38 133 GLU A N 1
ATOM 1065 C CA . GLU A 1 133 ? 14.384 9.246 -38.920 1.00 84.38 133 GLU A CA 1
ATOM 1066 C C . GLU A 1 133 ? 13.868 10.494 -39.644 1.00 84.38 133 GLU A C 1
ATOM 1068 O O . GLU A 1 133 ? 14.511 11.016 -40.553 1.00 84.38 133 GLU A O 1
ATOM 1073 N N . LYS A 1 134 ? 12.717 11.023 -39.214 1.00 82.75 134 LYS A N 1
ATOM 1074 C CA . LYS A 1 134 ? 12.150 12.250 -39.786 1.00 82.75 134 LYS A CA 1
ATOM 1075 C C . LYS A 1 134 ? 12.980 13.491 -39.455 1.00 82.75 134 LYS A C 1
ATOM 1077 O O . LYS A 1 134 ? 13.017 14.430 -40.247 1.00 82.75 134 LYS A O 1
ATOM 1082 N N . THR A 1 135 ? 13.591 13.533 -38.273 1.00 78.88 135 THR A N 1
ATOM 1083 C CA . THR A 1 135 ? 14.414 14.671 -37.831 1.00 78.88 135 THR A CA 1
ATOM 1084 C C . THR A 1 135 ? 15.864 14.591 -38.296 1.00 78.88 135 THR A C 1
ATOM 1086 O O . THR A 1 135 ? 16.482 15.635 -38.480 1.00 78.88 135 THR A O 1
ATOM 1089 N N . ASN A 1 136 ? 16.375 13.382 -38.519 1.00 76.50 136 ASN A N 1
ATOM 1090 C CA . ASN A 1 136 ? 17.718 13.090 -39.003 1.00 76.50 136 ASN A CA 1
ATOM 1091 C C . ASN A 1 136 ? 17.593 12.217 -40.257 1.00 76.50 136 ASN A C 1
ATOM 1093 O O . ASN A 1 136 ? 17.826 11.007 -40.181 1.00 76.50 136 ASN A O 1
ATOM 1097 N N . PRO A 1 137 ? 17.174 12.795 -41.399 1.00 71.81 137 PRO A N 1
ATOM 1098 C CA . PRO A 1 137 ? 17.175 12.051 -42.646 1.00 71.81 137 PRO A CA 1
ATOM 1099 C C . PRO A 1 137 ? 18.596 11.527 -42.904 1.00 71.81 137 PRO A C 1
ATOM 1101 O O . PRO A 1 137 ? 19.556 12.256 -42.630 1.00 71.81 137 PRO A O 1
ATOM 1104 N N . PRO A 1 138 ? 18.752 10.285 -43.404 1.00 65.06 138 PRO A N 1
ATOM 1105 C CA . PRO A 1 138 ? 20.064 9.778 -43.772 1.00 65.06 138 PRO A CA 1
ATOM 1106 C C . PRO A 1 138 ? 20.699 10.774 -44.736 1.00 65.06 138 PRO A C 1
ATOM 1108 O O . PRO A 1 138 ? 20.019 11.265 -45.645 1.00 65.06 138 PRO A O 1
ATOM 1111 N N . GLU A 1 139 ? 21.974 11.102 -44.511 1.00 63.62 139 GLU A N 1
ATOM 1112 C CA . GLU A 1 139 ? 22.724 11.929 -45.448 1.00 63.62 139 GLU A CA 1
ATOM 1113 C C . GLU A 1 139 ? 22.506 11.331 -46.837 1.00 63.62 139 GLU A C 1
ATOM 1115 O O . GLU A 1 139 ? 22.757 10.140 -47.056 1.00 63.62 139 GLU A O 1
ATOM 1120 N N . THR A 1 140 ? 21.935 12.127 -47.750 1.00 58.50 140 THR A N 1
ATOM 1121 C CA . THR A 1 140 ? 21.804 11.731 -49.153 1.00 58.50 140 THR A CA 1
ATOM 1122 C C . THR A 1 140 ? 23.155 11.173 -49.560 1.00 58.50 140 THR A C 1
ATOM 1124 O O . THR A 1 140 ? 24.136 11.877 -49.289 1.00 58.50 140 THR A O 1
ATOM 1127 N N . PRO A 1 141 ? 23.233 9.955 -50.138 1.00 59.81 141 PRO A N 1
ATOM 1128 C CA . PRO A 1 141 ? 24.501 9.388 -50.555 1.00 59.81 141 PRO A CA 1
ATOM 1129 C C . PRO A 1 141 ? 25.233 10.487 -51.293 1.00 59.81 141 PRO A C 1
ATOM 1131 O O . PRO A 1 141 ? 24.718 10.998 -52.290 1.00 59.81 141 PRO A O 1
ATOM 1134 N N . VAL A 1 142 ? 26.348 10.945 -50.724 1.00 53.94 142 VAL A N 1
ATOM 1135 C CA . VAL A 1 142 ? 27.184 11.913 -51.407 1.00 53.94 142 VAL A CA 1
ATOM 1136 C C . VAL A 1 142 ? 27.604 11.139 -52.638 1.00 53.94 142 VAL A C 1
ATOM 1138 O O . VAL A 1 142 ? 28.395 10.200 -52.524 1.00 53.94 142 VAL A O 1
ATOM 1141 N N . GLU A 1 143 ? 26.975 11.429 -53.784 1.00 51.34 143 GLU A N 1
ATOM 1142 C CA . GLU A 1 143 ? 27.459 10.943 -55.066 1.00 51.34 143 GLU A CA 1
ATOM 1143 C C . GLU A 1 143 ? 28.954 11.201 -55.007 1.00 51.34 143 GLU A C 1
ATOM 1145 O O . GLU A 1 143 ? 29.325 12.337 -54.683 1.00 51.34 143 GLU A O 1
ATOM 1150 N N . PRO A 1 144 ? 29.799 10.162 -55.137 1.00 47.66 144 PRO A N 1
ATOM 1151 C CA . PRO A 1 144 ? 31.217 10.309 -54.903 1.00 47.66 144 PRO A CA 1
ATOM 1152 C C . PRO A 1 144 ? 31.654 11.490 -55.741 1.00 47.66 144 PRO A C 1
ATOM 1154 O O . PRO A 1 144 ? 31.586 11.437 -56.969 1.00 47.66 144 PRO A O 1
ATOM 1157 N N . SER A 1 145 ? 31.992 12.580 -55.049 1.00 45.50 145 SER A N 1
ATOM 1158 C CA . SER A 1 145 ? 32.410 13.808 -55.685 1.00 45.50 145 SER A CA 1
ATOM 1159 C C . SER A 1 145 ? 33.477 13.391 -56.674 1.00 45.50 145 SER A C 1
ATOM 1161 O O . SER A 1 145 ? 34.525 12.850 -56.303 1.00 45.50 145 SER A O 1
ATOM 1163 N N . THR A 1 146 ? 33.201 13.612 -57.952 1.00 47.69 146 THR A N 1
ATOM 1164 C CA . THR A 1 146 ? 34.104 13.352 -59.071 1.00 47.69 146 THR A CA 1
ATOM 1165 C C . THR A 1 146 ? 35.365 14.229 -58.998 1.00 47.69 146 THR A C 1
ATOM 1167 O O . THR A 1 146 ? 36.082 14.367 -59.979 1.00 47.69 146 THR A O 1
ATOM 1170 N N . ALA A 1 147 ? 35.671 14.811 -57.834 1.00 49.50 147 ALA A N 1
ATOM 1171 C CA . ALA A 1 147 ? 36.911 15.487 -57.485 1.00 49.50 147 ALA A CA 1
ATOM 1172 C C . ALA A 1 147 ? 37.868 14.628 -56.625 1.00 49.50 147 ALA A C 1
ATOM 1174 O O . ALA A 1 147 ? 38.889 15.135 -56.165 1.00 49.50 147 ALA A O 1
ATOM 1175 N N . GLY A 1 148 ? 37.567 13.343 -56.405 1.00 50.88 148 GLY A N 1
ATOM 1176 C CA . GLY A 1 148 ? 38.473 12.384 -55.751 1.00 50.88 148 GLY A CA 1
ATOM 1177 C C . GLY A 1 148 ? 38.589 11.040 -56.471 1.00 50.88 148 GLY A C 1
ATOM 1178 O O . GLY A 1 148 ? 39.126 10.087 -55.909 1.00 50.88 148 GLY A O 1
ATOM 1179 N N . GLY A 1 149 ? 38.059 10.946 -57.694 1.00 45.28 149 GLY A N 1
ATOM 1180 C CA . GLY A 1 149 ? 38.106 9.730 -58.492 1.00 45.28 149 GLY A CA 1
ATOM 1181 C C . GLY A 1 149 ? 39.549 9.329 -58.767 1.00 45.28 149 GLY A C 1
ATOM 1182 O O . GLY A 1 149 ? 40.343 10.134 -59.250 1.00 45.28 149 GLY A O 1
ATOM 1183 N N . PHE A 1 150 ? 39.875 8.074 -58.468 1.00 52.38 150 PHE A N 1
ATOM 1184 C CA . PHE A 1 150 ? 41.039 7.402 -59.022 1.00 52.38 150 PHE A CA 1
ATOM 1185 C C . PHE A 1 150 ? 41.153 7.774 -60.505 1.00 52.38 150 PHE A C 1
ATOM 1187 O O . PHE A 1 150 ? 40.279 7.451 -61.309 1.00 52.38 150 PHE A O 1
ATOM 1194 N N . ASN A 1 151 ? 42.216 8.503 -60.841 1.00 51.69 151 ASN A N 1
ATOM 1195 C CA . ASN A 1 151 ? 42.405 9.236 -62.092 1.00 51.69 151 ASN A CA 1
ATOM 1196 C C . ASN A 1 151 ? 42.765 8.293 -63.265 1.00 51.69 151 ASN A C 1
ATOM 1198 O O . ASN A 1 151 ? 43.644 8.571 -64.076 1.00 51.69 151 ASN A O 1
ATOM 1202 N N . PHE A 1 152 ? 42.128 7.121 -63.316 1.00 53.72 152 PHE A N 1
ATOM 1203 C CA . PHE A 1 152 ? 42.439 6.014 -64.221 1.00 53.72 152 PHE A CA 1
ATOM 1204 C C . PHE A 1 152 ? 41.958 6.284 -65.651 1.00 53.72 152 PHE A C 1
ATOM 1206 O O . PHE A 1 152 ? 42.454 5.666 -66.587 1.00 53.72 152 PHE A O 1
ATOM 1213 N N . LEU A 1 153 ? 41.003 7.200 -65.821 1.00 53.88 153 LEU A N 1
ATOM 1214 C CA . LEU A 1 153 ? 40.303 7.458 -67.078 1.00 53.88 153 LEU A CA 1
ATOM 1215 C C . LEU A 1 153 ? 40.157 8.967 -67.324 1.00 53.88 153 LEU A C 1
ATOM 1217 O O . LEU A 1 153 ? 39.060 9.465 -67.562 1.00 53.88 153 LEU A O 1
ATOM 1221 N N . GLN A 1 154 ? 41.263 9.715 -67.259 1.00 55.00 154 GLN A N 1
ATOM 1222 C CA . GLN A 1 154 ? 41.273 11.031 -67.902 1.00 55.00 154 GLN A CA 1
ATOM 1223 C C . GLN A 1 154 ? 41.258 10.855 -69.432 1.00 55.00 154 GLN A C 1
ATOM 1225 O O . GLN A 1 154 ? 41.897 9.924 -69.934 1.00 55.00 154 GLN A O 1
ATOM 1230 N N . PRO A 1 155 ? 40.545 11.716 -70.183 1.00 51.47 155 PRO A N 1
ATOM 1231 C CA . PRO A 1 155 ? 40.253 11.471 -71.596 1.00 51.47 155 PRO A CA 1
ATOM 1232 C C . PRO A 1 155 ? 41.492 11.430 -72.495 1.00 51.47 155 PRO A C 1
ATOM 1234 O O . PRO A 1 155 ? 41.442 10.776 -73.531 1.00 51.47 155 PRO A O 1
ATOM 1237 N N . ASP A 1 156 ? 42.603 12.048 -72.084 1.00 54.38 156 ASP A N 1
ATOM 1238 C CA . ASP A 1 156 ? 43.792 12.187 -72.934 1.00 54.38 156 ASP A CA 1
ATOM 1239 C C . ASP A 1 156 ? 44.632 10.897 -73.079 1.00 54.38 156 ASP A C 1
ATOM 1241 O O . ASP A 1 156 ? 45.322 10.751 -74.082 1.00 54.38 156 ASP A O 1
ATOM 1245 N N . ASP A 1 157 ? 44.521 9.921 -72.160 1.00 55.06 157 ASP A N 1
ATOM 1246 C CA . ASP A 1 157 ? 45.258 8.630 -72.208 1.00 55.06 157 ASP A CA 1
ATOM 1247 C C . ASP A 1 157 ? 44.330 7.397 -72.374 1.00 55.06 157 ASP A C 1
ATOM 1249 O O . ASP A 1 157 ? 44.783 6.244 -72.422 1.00 55.06 157 ASP A O 1
ATOM 1253 N N . SER A 1 158 ? 43.011 7.617 -72.398 1.00 60.44 158 SER A N 1
ATOM 1254 C CA . SER A 1 158 ? 42.010 6.568 -72.148 1.00 60.44 158 SER A CA 1
ATOM 1255 C C . SER A 1 158 ? 41.946 5.482 -73.228 1.00 60.44 158 SER A C 1
ATOM 1257 O O . SER A 1 158 ? 41.743 4.313 -72.898 1.00 60.44 158 SER A O 1
ATOM 1259 N N . ASP A 1 159 ? 42.201 5.820 -74.492 1.00 62.97 159 ASP A N 1
ATOM 1260 C CA . ASP A 1 159 ? 42.074 4.899 -75.629 1.00 62.97 159 ASP A CA 1
ATOM 1261 C C . ASP A 1 159 ? 43.196 3.855 -75.712 1.00 62.97 159 ASP A C 1
ATOM 1263 O O . ASP A 1 159 ? 42.973 2.725 -76.152 1.00 62.97 159 ASP A O 1
ATOM 1267 N N . GLU A 1 160 ? 44.420 4.206 -75.315 1.00 66.06 160 GLU A N 1
ATOM 1268 C CA . GLU A 1 160 ? 45.554 3.275 -75.351 1.00 66.06 160 GLU A CA 1
ATOM 1269 C C . GLU A 1 160 ? 45.542 2.357 -74.124 1.00 66.06 160 GLU A C 1
ATOM 1271 O O . GLU A 1 160 ? 45.760 1.148 -74.241 1.00 66.06 160 GLU A O 1
ATOM 1276 N N . MET A 1 161 ? 45.196 2.903 -72.954 1.00 62.81 161 MET A N 1
ATOM 1277 C CA . MET A 1 161 ? 45.082 2.125 -71.719 1.00 62.81 161 MET A CA 1
ATOM 1278 C C . MET A 1 161 ? 43.898 1.157 -71.730 1.00 62.81 161 MET A C 1
ATOM 1280 O O . MET A 1 161 ? 44.056 0.019 -71.292 1.00 62.81 161 MET A O 1
ATOM 1284 N N . THR A 1 162 ? 42.740 1.552 -72.271 1.00 65.88 162 THR A N 1
ATOM 1285 C CA . THR A 1 162 ? 41.607 0.622 -72.436 1.00 65.88 162 THR A CA 1
ATOM 1286 C C . THR A 1 162 ? 41.938 -0.481 -73.434 1.00 65.88 162 THR A C 1
ATOM 1288 O O . THR A 1 162 ? 41.672 -1.649 -73.157 1.00 65.88 162 THR A O 1
ATOM 1291 N N . LYS A 1 163 ? 42.602 -0.169 -74.556 1.00 70.62 163 LYS A N 1
ATOM 1292 C CA . LYS A 1 163 ? 43.069 -1.202 -75.497 1.00 70.62 163 LYS A CA 1
ATOM 1293 C C . LYS A 1 163 ? 44.045 -2.183 -74.844 1.00 70.62 163 LYS A C 1
ATOM 1295 O O . LYS A 1 163 ? 43.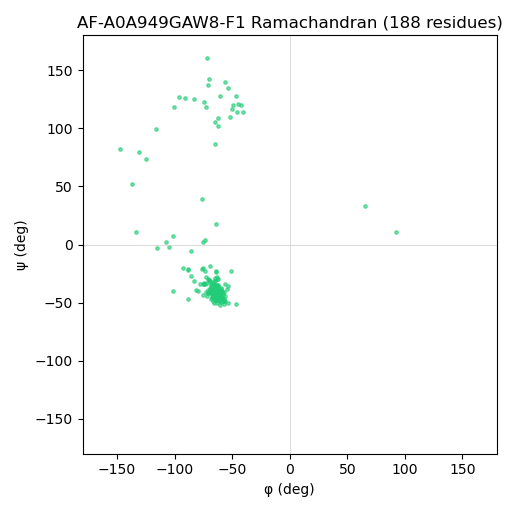926 -3.380 -75.093 1.00 70.62 163 LYS A O 1
ATOM 1300 N N . LEU A 1 164 ? 44.974 -1.704 -74.016 1.00 72.69 164 LEU A N 1
ATOM 1301 C CA . LEU A 1 164 ? 45.912 -2.559 -73.280 1.00 72.69 164 LEU A CA 1
ATOM 1302 C C . LEU A 1 164 ? 45.205 -3.419 -72.227 1.00 72.69 164 LEU A C 1
ATOM 1304 O O . LEU A 1 164 ? 45.510 -4.600 -72.130 1.00 72.69 164 LEU A O 1
ATOM 1308 N N . LEU A 1 165 ? 44.218 -2.876 -71.510 1.00 76.00 165 LEU A N 1
ATOM 1309 C CA . LEU A 1 165 ? 43.428 -3.627 -70.530 1.00 76.00 165 LEU A CA 1
ATOM 1310 C C . LEU A 1 165 ? 42.735 -4.849 -71.153 1.00 76.00 165 LEU A C 1
ATOM 1312 O O . LEU A 1 165 ? 42.710 -5.916 -70.546 1.00 76.00 165 LEU A O 1
ATOM 1316 N N . PHE A 1 166 ? 42.188 -4.699 -72.364 1.00 75.81 166 PHE A N 1
ATOM 1317 C CA . PHE A 1 166 ? 41.450 -5.774 -73.034 1.00 75.81 166 PHE A CA 1
ATOM 1318 C C . PHE A 1 166 ? 42.322 -6.708 -73.884 1.00 75.81 166 PHE A C 1
ATOM 1320 O O . PHE A 1 166 ? 41.885 -7.819 -74.176 1.00 75.81 166 PHE A O 1
ATOM 1327 N N . LYS A 1 167 ? 43.521 -6.280 -74.307 1.00 77.56 167 LYS A N 1
ATOM 1328 C CA . LYS A 1 167 ? 44.411 -7.091 -75.159 1.00 77.56 167 LYS A CA 1
ATOM 1329 C C . LYS A 1 167 ? 45.560 -7.758 -74.404 1.00 77.56 167 LYS A C 1
ATOM 1331 O O . LYS A 1 167 ? 45.848 -8.904 -74.708 1.00 77.56 167 LYS A O 1
ATOM 1336 N N . ASP A 1 168 ? 46.183 -7.065 -73.448 1.00 77.81 168 ASP A N 1
ATOM 1337 C CA . ASP A 1 168 ? 47.347 -7.543 -72.687 1.00 77.81 168 ASP A CA 1
ATOM 1338 C C . ASP A 1 168 ? 47.321 -6.986 -71.244 1.00 77.81 168 ASP A C 1
ATOM 1340 O O . ASP A 1 168 ? 47.988 -5.987 -70.928 1.00 77.81 168 ASP A O 1
ATOM 1344 N N . PRO A 1 169 ? 46.556 -7.622 -70.337 1.00 72.00 169 PRO A N 1
ATOM 1345 C CA . PRO A 1 169 ? 46.314 -7.109 -68.987 1.00 72.00 169 PRO A CA 1
ATOM 1346 C C . PRO A 1 169 ? 47.590 -7.004 -68.136 1.00 72.00 169 PRO A C 1
ATOM 1348 O O . PRO A 1 169 ? 47.711 -6.094 -67.315 1.00 72.00 169 PRO A O 1
ATOM 1351 N N . ASP A 1 170 ? 48.590 -7.855 -68.374 1.00 76.25 170 ASP A N 1
ATOM 1352 C CA . ASP A 1 170 ? 49.858 -7.815 -67.635 1.00 76.25 170 ASP A CA 1
ATOM 1353 C C . ASP A 1 170 ? 50.674 -6.551 -67.947 1.00 76.25 170 ASP A C 1
ATOM 1355 O O . ASP A 1 170 ? 51.288 -5.951 -67.059 1.00 76.25 170 ASP A O 1
ATOM 1359 N N . GLN A 1 171 ? 50.655 -6.080 -69.200 1.00 78.19 171 GLN A N 1
ATOM 1360 C CA . GLN A 1 171 ? 51.320 -4.825 -69.562 1.00 78.19 171 GLN A CA 1
ATOM 1361 C C . GLN A 1 171 ? 50.586 -3.605 -69.009 1.00 78.19 171 GLN A C 1
ATOM 1363 O O . GLN A 1 171 ? 51.228 -2.619 -68.634 1.00 78.19 171 GLN A O 1
ATOM 1368 N N . PHE A 1 172 ? 49.257 -3.675 -68.921 1.00 78.44 172 PHE A N 1
ATOM 1369 C CA . PHE A 1 172 ? 48.454 -2.645 -68.272 1.00 78.44 172 PHE A CA 1
ATOM 1370 C C . PHE A 1 172 ? 48.828 -2.506 -66.789 1.00 78.44 172 PHE A C 1
ATOM 1372 O O . PHE A 1 172 ? 49.137 -1.404 -66.331 1.00 78.44 172 PHE A O 1
ATOM 1379 N N . ILE A 1 173 ? 48.902 -3.623 -66.057 1.00 75.75 173 ILE A N 1
ATOM 1380 C CA . ILE A 1 173 ? 49.285 -3.637 -64.638 1.00 75.75 173 ILE A CA 1
ATOM 1381 C C . ILE A 1 173 ? 50.697 -3.062 -64.449 1.00 75.75 173 ILE A C 1
ATOM 1383 O O . ILE A 1 173 ? 50.901 -2.179 -63.611 1.00 75.75 173 ILE A O 1
ATOM 1387 N N . ASN A 1 174 ? 51.656 -3.477 -65.282 1.00 79.12 174 ASN A N 1
ATOM 1388 C CA . ASN A 1 174 ? 53.039 -2.995 -65.213 1.00 79.12 174 ASN A CA 1
ATOM 1389 C C . ASN A 1 174 ? 53.182 -1.487 -65.474 1.00 79.12 174 ASN A C 1
ATOM 1391 O O . ASN A 1 174 ? 54.083 -0.856 -64.921 1.00 79.12 174 ASN A O 1
ATOM 1395 N N . LYS A 1 175 ? 52.302 -0.888 -66.286 1.00 76.81 175 LYS A N 1
ATOM 1396 C CA . LYS A 1 175 ? 52.283 0.566 -66.523 1.00 76.81 175 LYS A CA 1
ATOM 1397 C C . LYS A 1 175 ? 51.532 1.332 -65.431 1.00 76.81 175 LYS A C 1
ATOM 1399 O O . LYS A 1 175 ? 51.907 2.463 -65.118 1.00 76.81 175 LYS A O 1
ATOM 1404 N N . MET A 1 176 ? 50.513 0.726 -64.824 1.00 73.00 176 MET A N 1
ATOM 1405 C CA . MET A 1 176 ? 49.678 1.384 -63.817 1.00 73.00 176 MET A CA 1
ATOM 1406 C C . MET A 1 176 ? 50.308 1.425 -62.429 1.00 73.00 176 MET A C 1
ATOM 1408 O O . MET A 1 176 ? 50.243 2.465 -61.779 1.00 73.00 176 MET A O 1
ATOM 1412 N N . ILE A 1 177 ? 50.980 0.358 -61.990 1.00 74.62 177 ILE A N 1
ATOM 1413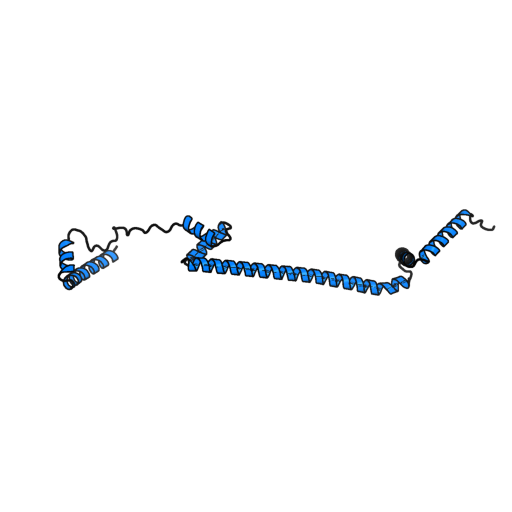 C CA . ILE A 1 177 ? 51.653 0.309 -60.680 1.00 74.62 177 ILE A CA 1
ATOM 1414 C C . ILE A 1 177 ? 52.636 1.481 -60.457 1.00 74.62 177 ILE A C 1
ATOM 1416 O O . ILE A 1 177 ? 52.545 2.147 -59.425 1.00 74.62 177 ILE A O 1
ATOM 1420 N N . PRO A 1 178 ? 53.570 1.809 -61.372 1.00 77.06 178 PRO A N 1
ATOM 1421 C CA . PRO A 1 178 ? 54.479 2.932 -61.146 1.00 77.06 178 PRO A CA 1
ATOM 1422 C C . PRO A 1 178 ? 53.767 4.292 -61.198 1.00 77.06 178 PRO A C 1
ATOM 1424 O O . PRO A 1 178 ? 54.177 5.213 -60.486 1.00 77.06 178 PRO A O 1
ATOM 1427 N N . LYS A 1 179 ? 52.700 4.430 -62.002 1.00 74.81 179 LYS A N 1
ATOM 1428 C CA . LYS A 1 179 ? 51.903 5.666 -62.108 1.00 74.81 179 LYS A CA 1
ATOM 1429 C C . LYS A 1 179 ? 51.159 5.938 -60.796 1.00 74.81 179 LYS A C 1
ATOM 1431 O O . LYS A 1 179 ? 51.324 7.014 -60.223 1.00 74.81 179 LYS A O 1
ATOM 1436 N N . THR A 1 180 ? 50.475 4.931 -60.251 1.00 73.62 180 THR A N 1
ATOM 1437 C CA . THR A 1 180 ? 49.752 5.037 -58.974 1.00 73.62 180 THR A CA 1
ATOM 1438 C C . THR A 1 180 ? 50.695 5.254 -57.790 1.00 73.62 180 THR A C 1
ATOM 1440 O O . THR A 1 180 ? 50.419 6.092 -56.936 1.00 73.62 180 THR A O 1
ATOM 1443 N N . LEU A 1 181 ? 51.861 4.595 -57.752 1.00 77.50 181 LEU A N 1
ATOM 1444 C CA . LEU A 1 181 ? 52.864 4.824 -56.701 1.00 77.50 181 LEU A CA 1
ATOM 1445 C C . LEU A 1 181 ? 53.448 6.246 -56.733 1.00 77.50 181 LEU A C 1
ATOM 1447 O O . LEU A 1 181 ? 53.731 6.829 -55.681 1.00 77.50 181 LEU A O 1
ATOM 1451 N N . LYS A 1 182 ? 53.640 6.821 -57.926 1.00 77.81 182 LYS A N 1
ATOM 1452 C CA . LYS A 1 182 ? 54.121 8.200 -58.085 1.00 77.81 182 LYS A CA 1
ATOM 1453 C C . LYS A 1 182 ? 53.069 9.215 -57.635 1.00 77.81 182 LYS A C 1
ATOM 1455 O O . LYS A 1 182 ? 53.427 10.185 -56.969 1.00 77.81 182 LYS A O 1
ATOM 1460 N N . GLU A 1 183 ? 51.801 8.974 -57.956 1.00 70.62 183 GLU A N 1
ATOM 1461 C CA . GLU A 1 183 ? 50.671 9.801 -57.519 1.00 70.62 183 GLU A CA 1
ATOM 1462 C C . GLU A 1 183 ? 50.489 9.746 -55.998 1.00 70.62 183 GLU A C 1
ATOM 1464 O O . GLU A 1 183 ? 50.447 10.795 -55.357 1.00 70.62 183 GLU A O 1
ATOM 1469 N N . LEU A 1 184 ? 50.530 8.552 -55.396 1.00 71.56 184 LEU A N 1
ATOM 1470 C CA . LEU A 1 184 ? 50.431 8.377 -53.942 1.00 71.56 184 LEU A CA 1
ATOM 1471 C C . LEU A 1 184 ? 51.561 9.115 -53.199 1.00 71.56 184 LEU A C 1
ATOM 1473 O O . LEU A 1 184 ? 51.338 9.776 -52.184 1.00 71.56 184 LEU A O 1
ATOM 1477 N N . ARG A 1 185 ? 52.789 9.063 -53.739 1.00 71.62 185 ARG A N 1
ATOM 1478 C CA . ARG A 1 185 ? 53.950 9.781 -53.184 1.00 71.62 185 ARG A CA 1
ATOM 1479 C C . ARG A 1 185 ? 53.848 11.303 -53.362 1.00 71.62 185 ARG A C 1
ATOM 1481 O O . ARG A 1 185 ? 54.385 12.039 -52.537 1.00 71.62 185 ARG A O 1
ATOM 1488 N N . ALA A 1 186 ? 53.191 11.786 -54.416 1.00 67.94 186 ALA A N 1
ATOM 1489 C CA . ALA A 1 186 ? 52.940 13.213 -54.620 1.00 67.94 186 ALA A CA 1
ATOM 1490 C C . ALA A 1 186 ? 51.825 13.741 -53.700 1.00 67.94 186 ALA A C 1
ATOM 1492 O O . ALA A 1 186 ? 51.904 14.874 -53.230 1.00 67.94 186 ALA A O 1
ATOM 1493 N N . GLN A 1 187 ? 50.825 12.908 -53.409 1.00 62.28 187 GLN A N 1
ATOM 1494 C CA . GLN A 1 187 ? 49.696 13.248 -52.549 1.00 62.28 187 GLN A CA 1
ATOM 1495 C C . GLN A 1 187 ? 50.094 13.296 -51.064 1.00 62.28 187 GLN A C 1
ATOM 1497 O O . GLN A 1 187 ? 49.638 14.178 -50.352 1.00 62.28 187 GLN A O 1
ATOM 1502 N N . GLY A 1 188 ? 51.034 12.449 -50.620 1.00 61.72 188 GLY A N 1
ATOM 1503 C CA . GLY A 1 188 ? 51.602 12.494 -49.261 1.00 61.72 188 GLY A CA 1
ATOM 1504 C C . GLY A 1 188 ? 52.579 13.650 -48.976 1.00 61.72 188 GLY A C 1
ATOM 1505 O O . GLY A 1 188 ? 53.178 13.687 -47.905 1.00 61.72 188 GLY A O 1
ATOM 1506 N N . ARG A 1 189 ? 52.794 14.566 -49.933 1.00 53.91 189 ARG A N 1
ATOM 1507 C CA . ARG A 1 189 ? 53.620 15.782 -49.777 1.00 53.91 189 ARG A CA 1
ATOM 1508 C C . ARG A 1 189 ? 52.799 17.078 -49.703 1.00 53.91 189 ARG A C 1
ATOM 1510 O O . ARG A 1 189 ? 53.405 18.148 -49.649 1.00 53.91 189 ARG A O 1
ATOM 1517 N N . ARG A 1 190 ? 51.468 16.986 -49.746 1.00 45.19 190 ARG A N 1
ATOM 1518 C CA . ARG A 1 190 ? 50.542 18.112 -49.572 1.00 45.19 190 ARG A CA 1
ATOM 1519 C C . ARG A 1 190 ? 49.917 18.094 -48.190 1.00 45.19 190 ARG A C 1
ATOM 1521 O O . ARG A 1 190 ? 49.685 16.979 -47.680 1.00 45.19 190 ARG A O 1
#

Nearest PDB structures (foldseek):
  8iyj-assembly1_A5  TM=1.649E-01  e=4.295E+00  Mus musculus

pLDDT: mean 80.02, std 13.47, range [37.06, 95.19]